Protein AF-A0A5J9WP16-F1 (afdb_monomer_lite)

Secondary structure (DSSP, 8-state):
----------TTS-SSPBP-STT-TTPBPPP------PPPP-SGGGHHHHHHHHTT-SEEEEEEETTSPSSPHHHHHHHHHHHHTT--EEEEEEE-GGGS-HHHHHHHHHHHHHHHTTSTTTTPPEEE-BTTTTBSHHHHHHHHTT----SS------SS-----SS-TTTTGGGTTTT-----TT-PPPEEEEEEEE-------TTS--PPPPPTT-EEEEEETTEEEEEEEEEEETTEEEEEEEEEEE--

pLDDT: mean 70.81, std 15.95, range [24.61, 89.94]

InterPro domains:
  IPR000795 Translational (tr)-type GTP-binding domain [PF00009] (33-142)
  IPR009000 Translation protein, beta-barrel domain superfamily [SSF50447] (137-186)
  IPR009001 Translation elongation factor EF1A/initiation factor IF2gamma, C-terminal [SSF50465] (187-251)
  IPR015256 Initiation factor eIF2 gamma, C-terminal [PF09173] (204-251)
  IPR027417 P-loop containing nucleoside triphosphate hydrolase [G3DSA:3.40.50.300] (5-149)
  IPR027417 P-loop containing nucleoside triphosphate hydrolase [SSF52540] (33-141)
  IPR050543 Eukaryotic Initiation Factor 2 Gamma Subunit [PTHR42854] (6-139)

Foldseek 3Di:
DPPPPDDDDDPPDDQWDADPDVPRRVHTDHRDDDDDDDDQDLDPVRVLVNLLVLLVDLEDEAEDELVDQPPDPSSVVSLLSNVVSPRQHYAYEHEPPVVDDPVSSVVRVVVVQVVCCVGSNNPHHYFYAYPPVRPRVSVVVVSVVPDDRDPPDPPPDDDPPPVVDPDDVVCPPPPNCQQPDDDPDPPFADKDQKDKDFQPPRDPPPPDPDDDPDDAQDWDWDHASNDTFIWGFHDDDPRITMIGTPDIDGHD

Organism: NCBI:txid38414

Sequence (252 aa):
LLLYMCRAYGSGKEDIPLCDVPGFEDCRMKLLRHVSFVDCPVHDILMATMLNGAAIMDGALFLIAANEICPQPQTSEHLAAVEIMRLQHIIILQDKIYLIQKVAAMNEHEALQKFMKVTIAQGAPVVPISAQLKYNIDGVLRVNQRIEVCPGIVMKDERLIGVGTTMDPTLTRADRLVSQVLGEVGSLPDVFIELEVTGVRTSETERASRVSKLAKAEILMVNIGSMSTGSRVVAVKNDLAKLQLTSSGCTS

Radius of gyration: 22.18 Å; chains: 1; bounding box: 56×38×64 Å

Structure (mmCIF, N/CA/C/O backbone):
data_AF-A0A5J9WP16-F1
#
_entry.id   AF-A0A5J9WP16-F1
#
loop_
_atom_site.group_PDB
_atom_site.id
_atom_site.type_symbol
_atom_site.label_atom_id
_atom_site.label_alt_id
_atom_site.label_comp_id
_atom_site.label_asym_id
_atom_site.label_entity_id
_atom_site.label_seq_id
_atom_site.pdbx_PDB_ins_code
_atom_site.Cartn_x
_atom_site.Cartn_y
_atom_site.Cartn_z
_atom_site.occupancy
_atom_site.B_iso_or_equiv
_atom_site.auth_seq_id
_atom_site.auth_comp_id
_atom_site.auth_asym_id
_atom_site.auth_atom_id
_atom_site.pdbx_PDB_model_num
ATOM 1 N N . LEU A 1 1 ? 22.868 -20.684 -18.954 1.00 30.89 1 LEU A N 1
ATOM 2 C CA . LEU A 1 1 ? 22.135 -19.467 -18.544 1.00 30.89 1 LEU A CA 1
ATOM 3 C C . LEU A 1 1 ? 20.790 -19.453 -19.266 1.00 30.89 1 LEU A C 1
ATOM 5 O O . LEU A 1 1 ? 20.752 -19.057 -20.422 1.00 30.89 1 LEU A O 1
ATOM 9 N N . LEU A 1 2 ? 19.711 -19.936 -18.640 1.00 30.42 2 LEU A N 1
ATOM 10 C CA . LEU A 1 2 ? 18.362 -19.697 -19.164 1.00 30.42 2 LEU A CA 1
ATOM 11 C C . LEU A 1 2 ? 18.027 -18.223 -18.915 1.00 30.42 2 LEU A C 1
ATOM 13 O O . LEU A 1 2 ? 17.773 -17.826 -17.777 1.00 30.42 2 LEU A O 1
ATOM 17 N N . LEU A 1 3 ? 18.080 -17.403 -19.964 1.00 37.34 3 LEU A N 1
ATOM 18 C CA . LEU A 1 3 ? 17.463 -16.083 -19.951 1.00 37.34 3 LEU A CA 1
ATOM 19 C C . LEU A 1 3 ? 15.946 -16.317 -19.933 1.00 37.34 3 LEU A C 1
ATOM 21 O O . LEU A 1 3 ? 15.319 -16.466 -20.976 1.00 37.34 3 LEU A O 1
ATOM 25 N N . TYR A 1 4 ? 15.350 -16.415 -18.747 1.00 47.97 4 TYR A N 1
ATOM 26 C CA . TYR A 1 4 ? 13.900 -16.331 -18.611 1.00 47.97 4 TYR A CA 1
ATOM 27 C C . TYR A 1 4 ? 13.489 -14.897 -18.970 1.00 47.97 4 TYR A C 1
ATOM 29 O O . TYR A 1 4 ? 13.469 -14.014 -18.111 1.00 47.97 4 TYR A O 1
ATOM 37 N N . MET A 1 5 ? 13.236 -14.638 -20.256 1.00 56.56 5 MET A N 1
ATOM 38 C CA . MET A 1 5 ? 12.595 -13.403 -20.698 1.00 56.56 5 MET A CA 1
ATOM 39 C C . MET A 1 5 ? 11.141 -13.449 -20.251 1.00 56.56 5 MET A C 1
ATOM 41 O O . MET A 1 5 ? 10.304 -14.125 -20.838 1.00 56.56 5 MET A O 1
ATOM 45 N N . CYS A 1 6 ? 10.871 -12.763 -19.150 1.00 59.69 6 CYS A N 1
ATOM 46 C CA . CYS A 1 6 ? 9.534 -12.618 -18.611 1.00 59.69 6 CYS A CA 1
ATOM 47 C C . CYS A 1 6 ? 8.970 -11.305 -19.133 1.00 59.69 6 CYS A C 1
ATOM 49 O O . CYS A 1 6 ? 9.670 -10.294 -19.132 1.00 59.69 6 CYS A O 1
ATOM 51 N N . ARG A 1 7 ? 7.718 -11.321 -19.584 1.00 66.06 7 ARG A N 1
ATOM 52 C CA . ARG A 1 7 ? 7.046 -10.135 -20.107 1.00 66.06 7 ARG A CA 1
ATOM 53 C C . ARG A 1 7 ? 5.711 -9.973 -19.407 1.00 66.06 7 ARG A C 1
ATOM 55 O O . ARG A 1 7 ? 4.984 -10.947 -19.229 1.00 66.06 7 ARG A O 1
ATOM 62 N N . ALA A 1 8 ? 5.411 -8.750 -18.990 1.00 65.62 8 ALA A N 1
ATOM 63 C CA . ALA A 1 8 ? 4.102 -8.414 -18.456 1.00 65.62 8 ALA A CA 1
ATOM 64 C C . ALA A 1 8 ? 3.152 -8.101 -19.618 1.00 65.62 8 ALA A C 1
ATOM 66 O O . ALA A 1 8 ? 3.492 -7.333 -20.522 1.00 65.62 8 ALA A O 1
ATOM 67 N N . TYR A 1 9 ? 1.962 -8.688 -19.581 1.00 68.00 9 TYR A N 1
ATOM 68 C CA . TYR A 1 9 ? 0.876 -8.390 -20.505 1.00 68.00 9 TYR A CA 1
ATOM 69 C C . TYR A 1 9 ? -0.344 -7.916 -19.713 1.00 68.00 9 TYR A C 1
ATOM 71 O O . TYR A 1 9 ? -0.524 -8.287 -18.556 1.00 68.00 9 TYR A O 1
ATOM 79 N N . GLY A 1 10 ? -1.168 -7.068 -20.330 1.00 63.72 10 GLY A N 1
ATOM 80 C CA . GLY A 1 10 ? -2.442 -6.668 -19.736 1.00 63.72 10 GLY A CA 1
ATOM 81 C C . GLY A 1 10 ? -3.444 -7.826 -19.711 1.00 63.72 10 GLY A C 1
ATOM 82 O O . GLY A 1 10 ? -3.347 -8.751 -20.513 1.00 63.72 10 GLY A O 1
ATOM 83 N N . SER A 1 11 ? -4.451 -7.722 -18.839 1.00 61.03 11 SER A N 1
ATOM 84 C CA . SER A 1 11 ? -5.486 -8.751 -18.607 1.00 61.03 11 SER A CA 1
ATOM 85 C C . SER A 1 11 ? -6.296 -9.156 -19.859 1.00 61.03 11 SER A C 1
ATOM 87 O O . SER A 1 11 ? -6.907 -10.221 -19.904 1.00 61.03 11 SER A O 1
ATOM 89 N N . GLY A 1 12 ? -6.297 -8.321 -20.903 1.00 63.03 12 GLY A N 1
ATOM 90 C CA . GLY A 1 12 ? -6.976 -8.609 -22.170 1.00 63.03 12 GLY A CA 1
ATOM 91 C C . GLY A 1 12 ? -6.221 -9.547 -23.119 1.00 63.03 12 GLY A C 1
ATOM 92 O O . GLY A 1 12 ? -6.748 -9.855 -24.184 1.00 63.03 12 GLY A O 1
ATOM 93 N N . LYS A 1 13 ? -4.994 -9.964 -22.787 1.00 69.38 13 LYS A N 1
ATOM 94 C CA . LYS A 1 13 ? -4.190 -10.858 -23.629 1.00 69.38 13 LYS A CA 1
ATOM 95 C C . LYS A 1 13 ? -4.436 -12.318 -23.243 1.00 69.38 13 LYS A C 1
ATOM 97 O O . LYS A 1 13 ? -4.678 -12.613 -22.081 1.00 69.38 13 LYS A O 1
ATOM 102 N N . GLU A 1 14 ? -4.393 -13.211 -24.228 1.00 74.44 14 GLU A N 1
ATOM 103 C CA . GLU A 1 14 ? -4.528 -14.655 -24.008 1.00 74.44 14 GLU A CA 1
ATOM 104 C C . GLU A 1 14 ? -3.430 -15.178 -23.070 1.00 74.44 14 GLU A C 1
ATOM 106 O O . GLU A 1 14 ? -2.302 -14.683 -23.109 1.00 74.44 14 GLU A O 1
ATOM 111 N N . ASP A 1 15 ? -3.741 -16.204 -22.273 1.00 69.81 15 ASP A N 1
ATOM 112 C CA . ASP A 1 15 ? -2.830 -16.753 -21.252 1.00 69.81 15 ASP A CA 1
ATOM 113 C C . ASP A 1 15 ? -1.579 -17.420 -21.848 1.00 69.81 15 ASP A C 1
ATOM 115 O O . ASP A 1 15 ? -0.571 -17.612 -21.167 1.00 69.81 15 ASP A O 1
ATOM 119 N N . ILE A 1 16 ? -1.629 -17.786 -23.132 1.00 74.06 16 ILE A N 1
ATOM 120 C CA . ILE A 1 16 ? -0.566 -18.516 -23.831 1.00 74.06 16 ILE A CA 1
ATOM 121 C C . ILE A 1 16 ? -0.248 -17.810 -25.163 1.00 74.06 16 ILE A C 1
ATOM 123 O O . ILE A 1 16 ? -0.511 -18.360 -26.237 1.00 74.06 16 ILE A O 1
ATOM 127 N N . PRO A 1 17 ? 0.294 -16.576 -25.129 1.00 76.69 17 PRO A N 1
ATOM 128 C CA . PRO A 1 17 ? 0.627 -15.854 -26.346 1.00 76.69 17 PRO A CA 1
ATOM 129 C C . PRO A 1 17 ? 1.873 -16.454 -27.013 1.00 76.69 17 PRO A C 1
ATOM 131 O O . PRO A 1 17 ? 2.718 -17.082 -26.364 1.00 76.69 17 PRO A O 1
ATOM 134 N N . LEU A 1 18 ? 2.007 -16.234 -28.321 1.00 75.38 18 LEU A N 1
ATOM 135 C CA . LEU A 1 18 ? 3.242 -16.532 -29.050 1.00 75.38 18 LEU A CA 1
ATOM 136 C C . LEU A 1 18 ? 4.393 -15.661 -28.528 1.00 75.38 18 LEU A C 1
ATOM 138 O O . LEU A 1 18 ? 4.191 -14.538 -28.058 1.00 75.38 18 LEU A O 1
ATOM 142 N N . CYS A 1 19 ? 5.602 -16.211 -28.563 1.00 68.38 19 CYS A N 1
ATOM 143 C CA . CYS A 1 19 ? 6.794 -15.531 -28.095 1.00 68.38 19 CYS A CA 1
ATOM 144 C C . CYS A 1 19 ? 7.287 -14.533 -29.152 1.00 68.38 19 CYS A C 1
ATOM 146 O O . CYS A 1 19 ? 7.719 -14.925 -30.227 1.00 68.38 19 CYS A O 1
ATOM 148 N N . ASP A 1 20 ? 7.292 -13.239 -28.825 1.00 66.69 20 ASP A N 1
ATOM 149 C CA . ASP A 1 20 ? 7.767 -12.178 -29.732 1.00 66.69 20 ASP A CA 1
ATOM 150 C C . ASP A 1 20 ? 9.314 -12.056 -29.778 1.00 66.69 20 ASP A C 1
ATOM 152 O O . ASP A 1 20 ? 9.848 -11.017 -30.172 1.00 66.69 20 ASP A O 1
ATOM 156 N N . VAL A 1 21 ? 10.060 -13.052 -29.278 1.00 68.31 21 VAL A N 1
ATOM 157 C CA . VAL A 1 21 ? 11.529 -12.992 -29.184 1.00 68.31 21 VAL A CA 1
ATOM 158 C C . VAL A 1 21 ? 12.152 -13.507 -30.488 1.00 68.31 21 VAL A C 1
ATOM 160 O O . VAL A 1 21 ? 11.856 -14.641 -30.875 1.00 68.31 21 VAL A O 1
ATOM 163 N N . PRO A 1 22 ? 13.059 -12.741 -31.134 1.00 62.88 22 PRO A N 1
ATOM 164 C CA . PRO A 1 22 ? 13.728 -13.174 -32.360 1.00 62.88 22 PRO A CA 1
ATOM 165 C C . PRO A 1 22 ? 14.437 -14.520 -32.153 1.00 62.88 22 PRO A C 1
ATOM 167 O O . PRO A 1 22 ? 15.307 -14.639 -31.288 1.00 62.88 22 PRO A O 1
ATOM 170 N N . GLY A 1 23 ? 14.051 -15.538 -32.928 1.00 67.56 23 GLY A N 1
ATOM 171 C CA . GLY A 1 23 ? 14.579 -16.908 -32.822 1.00 67.56 23 GLY A CA 1
ATOM 172 C C . GLY A 1 23 ? 13.757 -17.881 -31.962 1.00 67.56 23 GLY A C 1
ATOM 173 O O . GLY A 1 23 ? 14.102 -19.057 -31.902 1.00 67.56 23 GLY A O 1
ATOM 174 N N . PHE A 1 24 ? 12.664 -17.428 -31.338 1.00 65.94 24 PHE A N 1
ATOM 175 C CA . PHE A 1 24 ? 11.710 -18.265 -30.593 1.00 65.94 24 PHE A CA 1
ATOM 176 C C . PHE A 1 24 ? 10.254 -18.026 -31.030 1.00 65.94 24 PHE A C 1
ATOM 178 O O . PHE A 1 24 ? 9.336 -18.300 -30.264 1.00 65.94 24 PHE A O 1
ATOM 185 N N . GLU A 1 25 ? 10.037 -17.545 -32.254 1.00 65.75 25 GLU A N 1
ATOM 186 C CA . GLU A 1 25 ? 8.725 -17.109 -32.767 1.00 65.75 25 GLU A CA 1
ATOM 187 C C . GLU A 1 25 ? 7.661 -18.227 -32.767 1.00 65.75 25 GLU A C 1
ATOM 189 O O . GLU A 1 25 ? 6.483 -17.964 -32.532 1.00 65.75 25 GLU A O 1
ATOM 194 N N . ASP A 1 26 ? 8.079 -19.490 -32.912 1.00 69.31 26 ASP A N 1
ATOM 195 C CA . ASP A 1 26 ? 7.195 -20.667 -32.852 1.00 69.31 26 ASP A CA 1
ATOM 196 C C . ASP A 1 26 ? 6.910 -21.163 -31.421 1.00 69.31 26 ASP A C 1
ATOM 198 O O . ASP A 1 26 ? 6.104 -22.073 -31.204 1.00 69.31 26 ASP A O 1
ATOM 202 N N . CYS A 1 27 ? 7.580 -20.600 -30.412 1.00 69.31 27 CYS A N 1
ATOM 203 C CA . CYS A 1 27 ? 7.413 -21.013 -29.025 1.00 69.31 27 CYS A CA 1
ATOM 204 C C . CYS A 1 27 ? 6.275 -20.240 -28.358 1.00 69.31 27 CYS A C 1
ATOM 206 O O . CYS A 1 27 ? 6.137 -19.026 -28.493 1.00 69.31 27 CYS A O 1
ATOM 208 N N . ARG A 1 28 ? 5.469 -20.948 -27.567 1.00 72.88 28 ARG A N 1
ATOM 209 C CA . ARG A 1 28 ? 4.407 -20.344 -26.761 1.00 72.88 28 ARG A CA 1
ATOM 210 C C . ARG A 1 28 ? 4.932 -19.942 -25.388 1.00 72.88 28 ARG A C 1
ATOM 212 O O . ARG A 1 28 ? 5.638 -20.716 -24.742 1.00 72.88 28 ARG A O 1
ATOM 219 N N . MET A 1 29 ? 4.571 -18.747 -24.929 1.00 71.00 29 MET A N 1
ATOM 220 C CA . MET A 1 29 ? 4.877 -18.312 -23.569 1.00 71.00 29 MET A CA 1
ATOM 221 C C .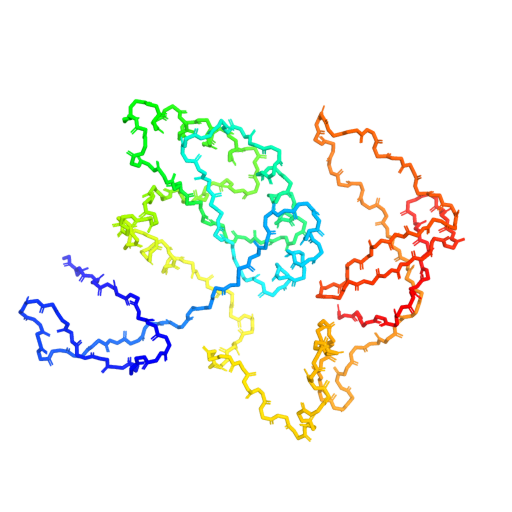 MET A 1 29 ? 4.002 -19.065 -22.564 1.00 71.00 29 MET A C 1
ATOM 223 O O . MET A 1 29 ? 2.836 -19.350 -22.825 1.00 71.00 29 MET A O 1
ATOM 227 N N . LYS A 1 30 ? 4.565 -19.379 -21.395 1.00 70.38 30 LYS A N 1
ATOM 228 C CA . LYS A 1 30 ? 3.828 -19.979 -20.280 1.00 70.38 30 LYS A CA 1
ATOM 229 C C . LYS A 1 30 ? 3.463 -18.891 -19.277 1.00 70.38 30 LYS A C 1
ATOM 231 O O . LYS A 1 30 ? 4.355 -18.214 -18.767 1.00 70.38 30 LYS A O 1
ATOM 236 N N . LEU A 1 31 ? 2.177 -18.766 -18.961 1.00 71.31 31 LEU A N 1
ATOM 237 C CA . LEU A 1 31 ? 1.714 -17.929 -17.861 1.00 71.31 31 LEU A CA 1
ATOM 238 C C . LEU A 1 31 ? 2.358 -18.388 -16.543 1.00 71.31 31 LEU A C 1
ATOM 240 O O . LEU A 1 31 ? 2.255 -19.555 -16.161 1.00 71.31 31 LEU A O 1
ATOM 244 N N . LEU A 1 32 ? 3.039 -17.465 -15.861 1.00 69.44 32 LEU A N 1
ATOM 245 C CA . LEU A 1 32 ? 3.666 -17.728 -14.563 1.00 69.44 32 LEU A CA 1
ATOM 246 C C . LEU A 1 32 ? 2.736 -17.379 -13.399 1.00 69.44 32 LEU A C 1
ATOM 248 O O . LEU A 1 32 ? 2.611 -18.168 -12.467 1.00 69.44 32 LEU A O 1
ATOM 252 N N . ARG A 1 33 ? 2.127 -16.188 -13.432 1.00 69.00 33 ARG A N 1
ATOM 253 C CA . ARG A 1 33 ? 1.307 -15.645 -12.342 1.00 69.00 33 ARG A CA 1
ATOM 254 C C . ARG A 1 33 ? 0.465 -14.469 -12.850 1.00 69.00 33 ARG A C 1
ATOM 256 O O . ARG A 1 33 ? 0.966 -13.676 -13.647 1.00 69.00 33 ARG A O 1
ATOM 263 N N . HIS A 1 34 ? -0.763 -14.335 -12.352 1.00 69.19 34 HIS A N 1
ATOM 264 C CA . HIS A 1 34 ? -1.540 -13.096 -12.452 1.00 69.19 34 HIS A CA 1
ATOM 265 C C . HIS A 1 34 ? -1.203 -12.182 -11.274 1.00 69.19 34 HIS A C 1
ATOM 267 O O . HIS A 1 34 ? -1.075 -12.647 -10.145 1.00 69.19 34 HIS A O 1
ATOM 273 N N . VAL A 1 35 ? -1.020 -10.894 -11.545 1.00 67.31 35 VAL A N 1
ATOM 274 C CA . VAL A 1 35 ? -0.728 -9.881 -10.527 1.00 67.31 35 VAL A CA 1
ATOM 275 C C . VAL A 1 35 ? -1.717 -8.746 -10.716 1.00 67.31 35 VAL A C 1
ATOM 277 O O . VAL A 1 35 ? -1.866 -8.253 -11.837 1.00 67.31 35 VAL A O 1
ATOM 280 N N . SER A 1 36 ? -2.341 -8.325 -9.623 1.00 68.88 36 SER A N 1
ATOM 281 C CA . SER A 1 36 ? -3.187 -7.139 -9.574 1.00 68.88 36 SER A CA 1
ATOM 282 C C . SER A 1 36 ? -2.477 -6.030 -8.819 1.00 68.88 36 SER A C 1
ATOM 284 O O . SER A 1 36 ? -1.767 -6.271 -7.845 1.00 68.88 36 SER A O 1
ATOM 286 N N . PHE A 1 37 ? -2.661 -4.803 -9.292 1.00 70.19 37 PHE A N 1
ATOM 287 C CA . PHE A 1 37 ? -2.153 -3.612 -8.630 1.00 70.19 37 PHE A CA 1
ATOM 288 C C . PHE A 1 37 ? -3.338 -2.824 -8.094 1.00 70.19 37 PHE A C 1
ATOM 290 O O . PHE A 1 37 ? -4.269 -2.519 -8.839 1.00 70.19 37 PHE A O 1
ATOM 297 N N . VAL A 1 38 ? -3.286 -2.499 -6.808 1.00 70.88 38 VAL A N 1
ATOM 298 C CA . VAL A 1 38 ? -4.226 -1.583 -6.167 1.00 70.88 38 VAL A CA 1
ATOM 299 C C . VAL A 1 38 ? -3.508 -0.248 -6.028 1.00 70.88 38 VAL A C 1
ATOM 301 O O . VAL A 1 38 ? -2.462 -0.169 -5.384 1.00 70.88 38 VAL A O 1
ATOM 304 N N . ASP A 1 39 ? -4.036 0.780 -6.687 1.00 71.62 39 ASP A N 1
ATOM 305 C CA . ASP A 1 39 ? -3.483 2.129 -6.611 1.00 71.62 39 ASP A CA 1
ATOM 306 C C . ASP A 1 39 ? -4.010 2.826 -5.353 1.00 71.62 39 ASP A C 1
ATOM 308 O O . ASP A 1 39 ? -5.221 3.009 -5.194 1.00 71.62 39 ASP A O 1
ATOM 312 N N . CYS A 1 40 ? -3.100 3.174 -4.442 1.00 69.06 40 CYS A N 1
ATOM 313 C CA . CYS A 1 40 ? -3.433 3.846 -3.192 1.00 69.06 40 CYS A CA 1
ATOM 314 C C . CYS A 1 40 ? -3.099 5.338 -3.294 1.00 69.06 40 CYS A C 1
ATOM 316 O O . CYS A 1 40 ? -1.950 5.693 -3.568 1.00 69.06 40 CYS A O 1
ATOM 318 N N . PRO A 1 41 ? -4.064 6.233 -3.028 1.00 71.50 41 PRO A N 1
ATOM 319 C CA . PRO A 1 41 ? -3.805 7.663 -3.042 1.00 71.50 41 PRO A CA 1
ATOM 320 C C . PRO A 1 41 ? -2.821 8.061 -1.931 1.00 71.50 41 PRO A C 1
ATOM 322 O O . PRO A 1 41 ? -2.982 7.690 -0.774 1.00 71.50 41 PRO A O 1
ATOM 325 N N . VAL A 1 42 ? -1.833 8.875 -2.303 1.00 62.66 42 VAL A N 1
ATOM 326 C CA . VAL A 1 42 ? -0.676 9.294 -1.480 1.00 62.66 42 VAL A CA 1
ATOM 327 C C . VAL A 1 42 ? -0.976 10.570 -0.662 1.00 62.66 42 VAL A C 1
ATOM 329 O O . VAL A 1 42 ? -0.110 11.097 0.022 1.00 62.66 42 VAL A O 1
ATOM 332 N N . HIS A 1 43 ? -2.194 11.116 -0.753 1.00 69.69 43 HIS A N 1
ATOM 333 C CA . HIS A 1 43 ? -2.564 12.375 -0.098 1.00 69.69 43 HIS A CA 1
ATOM 334 C C . HIS A 1 43 ? -3.176 12.130 1.288 1.00 69.69 43 HIS A C 1
ATOM 336 O O . HIS A 1 43 ? -4.050 11.278 1.426 1.00 69.69 43 HIS A O 1
ATOM 342 N N . ASP A 1 44 ? -2.818 12.958 2.271 1.00 60.78 44 ASP A N 1
ATOM 343 C CA . ASP A 1 44 ? -3.194 12.838 3.692 1.00 60.78 44 ASP A CA 1
ATOM 344 C C . ASP A 1 44 ? -4.716 12.692 3.919 1.00 60.78 44 ASP A C 1
ATOM 346 O O . ASP A 1 44 ? -5.184 11.967 4.794 1.00 60.78 44 ASP A O 1
ATOM 350 N N . ILE A 1 45 ? -5.519 13.344 3.071 1.00 65.69 45 ILE A N 1
ATOM 351 C CA . ILE A 1 45 ? -6.997 13.288 3.088 1.00 65.69 45 ILE A CA 1
ATOM 352 C C . ILE A 1 45 ? -7.533 11.869 2.801 1.00 65.69 45 ILE A C 1
ATOM 354 O O . ILE A 1 45 ? -8.632 11.524 3.230 1.00 65.69 45 ILE A O 1
ATOM 358 N N . LEU A 1 46 ? -6.774 11.039 2.084 1.00 70.12 46 LEU A N 1
ATOM 359 C CA . LEU A 1 46 ? -7.196 9.722 1.599 1.00 70.12 46 LEU A CA 1
ATOM 360 C C . LEU A 1 46 ? -6.482 8.562 2.310 1.00 70.12 46 LEU A C 1
ATOM 362 O O . LEU A 1 46 ? -6.514 7.427 1.832 1.00 70.12 46 LEU A O 1
ATOM 366 N N . MET A 1 47 ? -5.912 8.813 3.493 1.00 69.75 47 MET A N 1
ATOM 367 C CA . MET A 1 47 ? -5.294 7.775 4.330 1.00 69.75 47 MET A CA 1
ATOM 368 C C . MET A 1 47 ? -6.258 6.648 4.706 1.00 69.75 47 MET A C 1
ATOM 370 O O . MET A 1 47 ? -5.846 5.495 4.804 1.00 69.75 47 MET A O 1
ATOM 374 N N . ALA A 1 48 ? -7.554 6.942 4.845 1.00 71.69 48 ALA A N 1
ATOM 375 C CA . ALA A 1 48 ? -8.559 5.902 5.058 1.00 71.69 48 ALA A CA 1
ATOM 376 C C . ALA A 1 48 ? -8.635 4.925 3.876 1.00 71.69 48 ALA A C 1
ATOM 378 O O . ALA A 1 48 ? -8.655 3.715 4.076 1.00 71.69 48 ALA A O 1
ATOM 379 N N . THR A 1 49 ? -8.594 5.439 2.647 1.00 74.19 49 THR A N 1
ATOM 380 C CA . THR A 1 49 ? -8.587 4.614 1.435 1.00 74.19 49 THR A CA 1
ATOM 381 C C . THR A 1 49 ? -7.301 3.800 1.325 1.00 74.19 49 THR A C 1
ATOM 383 O O . THR A 1 49 ? -7.365 2.625 0.974 1.00 74.19 49 THR A O 1
ATOM 386 N N . MET A 1 50 ? -6.147 4.387 1.672 1.00 76.19 50 MET A N 1
ATOM 387 C CA . MET A 1 50 ? -4.873 3.661 1.696 1.00 76.19 50 MET A CA 1
ATOM 388 C C . MET A 1 50 ? -4.909 2.495 2.691 1.00 76.19 50 MET A C 1
ATOM 390 O O . MET A 1 50 ? -4.537 1.384 2.328 1.00 76.19 50 MET A O 1
ATOM 394 N N . LEU A 1 51 ? -5.378 2.731 3.920 1.00 76.19 51 LEU A N 1
ATOM 395 C CA . LEU A 1 51 ? -5.478 1.699 4.956 1.00 76.19 51 LEU A CA 1
ATOM 396 C C . LEU A 1 51 ? -6.451 0.585 4.554 1.00 76.19 51 LEU A C 1
ATOM 398 O O . LEU A 1 51 ? -6.135 -0.591 4.710 1.00 76.19 51 LEU A O 1
ATOM 402 N N . ASN A 1 52 ? -7.592 0.941 3.961 1.00 74.19 52 ASN A N 1
ATOM 403 C CA . ASN A 1 52 ? -8.545 -0.045 3.454 1.00 74.19 52 ASN A CA 1
ATOM 404 C C . ASN A 1 52 ? -7.937 -0.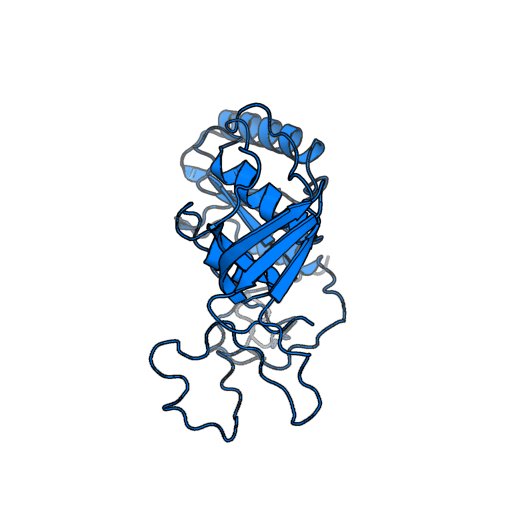897 2.3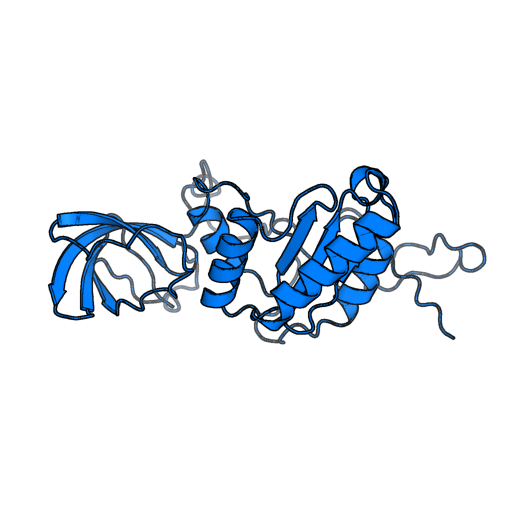25 1.00 74.19 52 ASN A C 1
ATOM 406 O O . ASN A 1 52 ? -8.157 -2.105 2.283 1.00 74.19 52 ASN A O 1
ATOM 410 N N . GLY A 1 53 ? -7.162 -0.282 1.423 1.00 70.50 53 GLY A N 1
ATOM 411 C CA . GLY A 1 53 ? -6.469 -0.984 0.341 1.00 70.50 53 GLY A CA 1
ATOM 412 C C . GLY A 1 53 ? -5.358 -1.894 0.855 1.00 70.50 53 GLY A C 1
ATOM 413 O O . GLY A 1 53 ? -5.260 -3.047 0.445 1.00 70.50 53 GLY A O 1
ATOM 414 N N . ALA A 1 54 ? -4.569 -1.414 1.812 1.00 69.81 54 ALA A N 1
ATOM 415 C CA . ALA A 1 54 ? -3.461 -2.162 2.387 1.00 69.81 54 ALA A CA 1
ATOM 416 C C . ALA A 1 54 ? -3.907 -3.366 3.239 1.00 69.81 54 ALA A C 1
ATOM 418 O O . ALA A 1 54 ? -3.105 -4.268 3.459 1.00 69.81 54 ALA A O 1
ATOM 419 N N . ALA A 1 55 ? -5.185 -3.451 3.637 1.00 69.12 55 ALA A N 1
ATOM 420 C CA . ALA A 1 55 ? -5.747 -4.629 4.313 1.00 69.12 55 ALA A CA 1
ATOM 421 C C . ALA A 1 55 ? -5.879 -5.842 3.383 1.00 69.12 55 ALA A C 1
ATOM 423 O O . ALA A 1 55 ? -5.945 -6.974 3.853 1.00 69.12 55 ALA A O 1
ATOM 424 N N . ILE A 1 56 ? -5.936 -5.595 2.074 1.00 71.56 56 ILE A N 1
ATOM 425 C CA . ILE A 1 56 ? -6.127 -6.608 1.030 1.00 71.56 56 ILE A CA 1
ATOM 426 C C . ILE A 1 56 ? -4.785 -6.960 0.364 1.00 71.56 56 ILE A C 1
ATOM 428 O O . ILE A 1 56 ? -4.674 -7.951 -0.348 1.00 71.56 56 ILE A O 1
ATOM 432 N N . MET A 1 57 ? -3.755 -6.138 0.565 1.00 72.38 57 MET A N 1
ATOM 433 C CA . MET A 1 57 ? -2.468 -6.287 -0.105 1.00 72.38 57 MET A CA 1
ATOM 434 C C . MET A 1 57 ? -1.600 -7.359 0.561 1.00 72.38 57 MET A C 1
ATOM 436 O O . MET A 1 57 ? -1.379 -7.319 1.764 1.00 72.38 57 MET A O 1
ATOM 440 N N . ASP A 1 58 ? -0.997 -8.237 -0.242 1.00 74.06 58 ASP A N 1
ATOM 441 C CA . ASP A 1 58 ? 0.053 -9.164 0.219 1.00 74.06 58 ASP A CA 1
ATOM 442 C C . ASP A 1 58 ? 1.455 -8.524 0.235 1.00 74.06 58 ASP A C 1
ATOM 444 O O . ASP A 1 58 ? 2.406 -9.047 0.823 1.00 74.06 58 ASP A O 1
ATOM 448 N N . GLY A 1 59 ? 1.609 -7.386 -0.442 1.00 77.75 59 GLY A N 1
ATOM 449 C CA . GLY A 1 59 ? 2.867 -6.663 -0.551 1.00 77.75 59 GLY A CA 1
ATOM 450 C C . GLY A 1 59 ? 2.685 -5.261 -1.118 1.00 77.75 59 GLY A C 1
ATOM 451 O O . GLY A 1 59 ? 1.657 -4.941 -1.712 1.00 77.75 59 GLY A O 1
ATOM 452 N N . ALA A 1 60 ? 3.700 -4.420 -0.935 1.00 80.25 60 ALA A N 1
ATOM 453 C CA . ALA A 1 60 ? 3.663 -3.014 -1.317 1.00 80.25 60 ALA A CA 1
ATOM 454 C C . ALA A 1 60 ? 4.794 -2.660 -2.291 1.00 80.25 60 ALA A C 1
ATOM 456 O O . ALA A 1 60 ? 5.965 -2.992 -2.076 1.00 80.25 60 ALA A O 1
ATOM 457 N N . LEU A 1 61 ? 4.438 -1.931 -3.351 1.00 83.06 61 LEU A N 1
ATOM 458 C CA . LEU A 1 61 ? 5.394 -1.224 -4.196 1.00 83.06 61 LEU A CA 1
ATOM 459 C C . LEU A 1 61 ? 5.505 0.212 -3.699 1.00 83.06 61 LEU A C 1
ATOM 461 O O . LEU A 1 61 ? 4.550 0.980 -3.772 1.00 83.06 61 LEU A O 1
ATOM 465 N N . PHE A 1 62 ? 6.677 0.572 -3.197 1.00 84.25 62 PHE A N 1
ATOM 466 C CA . PHE A 1 62 ? 6.916 1.871 -2.599 1.00 84.25 62 PHE A CA 1
ATOM 467 C C . PHE A 1 62 ? 7.668 2.779 -3.572 1.00 84.25 62 PHE A C 1
ATOM 469 O O . PHE A 1 62 ? 8.851 2.570 -3.835 1.00 84.25 62 PHE A O 1
ATOM 476 N N . LEU A 1 63 ? 6.977 3.766 -4.139 1.00 83.94 63 LEU A N 1
ATOM 477 C CA . LEU A 1 63 ? 7.537 4.698 -5.120 1.00 83.94 63 LEU A CA 1
ATOM 478 C C . LEU A 1 63 ? 8.182 5.898 -4.421 1.00 83.94 63 LEU A C 1
ATOM 480 O O . LEU A 1 63 ? 7.534 6.590 -3.642 1.00 83.94 63 LEU A O 1
ATOM 484 N N . ILE A 1 64 ? 9.448 6.164 -4.737 1.00 85.69 64 ILE A N 1
ATOM 485 C CA . ILE A 1 64 ? 10.210 7.311 -4.237 1.00 85.69 64 ILE A CA 1
ATOM 486 C C . ILE A 1 64 ? 10.769 8.073 -5.430 1.00 85.69 64 ILE A C 1
ATOM 488 O O . ILE A 1 64 ? 11.385 7.497 -6.327 1.00 85.69 64 ILE A O 1
ATOM 492 N N . ALA A 1 65 ? 10.540 9.379 -5.450 1.00 85.75 65 ALA A N 1
ATOM 493 C CA . ALA A 1 65 ? 11.017 10.254 -6.503 1.00 85.75 65 ALA A CA 1
ATOM 494 C C . ALA A 1 65 ? 12.499 10.597 -6.298 1.00 85.75 65 ALA A C 1
ATOM 496 O O . ALA A 1 65 ? 12.859 11.210 -5.299 1.00 85.75 65 ALA A O 1
ATOM 497 N N . ALA A 1 66 ? 13.340 10.279 -7.286 1.00 85.88 66 ALA A N 1
ATOM 498 C CA . ALA A 1 66 ? 14.787 10.457 -7.180 1.00 85.88 66 ALA A CA 1
ATOM 499 C C . ALA A 1 66 ? 15.247 11.932 -7.146 1.00 85.88 66 ALA A C 1
ATOM 501 O O . ALA A 1 66 ? 16.371 12.286 -6.797 1.00 85.88 66 ALA A O 1
ATOM 502 N N . ASN A 1 67 ? 14.378 12.840 -7.585 1.00 83.69 67 ASN A N 1
ATOM 503 C CA . ASN A 1 67 ? 14.639 14.277 -7.605 1.00 83.69 67 ASN A CA 1
ATOM 504 C C . ASN A 1 67 ? 14.285 14.970 -6.279 1.00 83.69 67 ASN A C 1
ATOM 506 O O . ASN A 1 67 ? 14.422 16.191 -6.188 1.00 83.69 67 ASN A O 1
ATOM 510 N N . GLU A 1 68 ? 13.770 14.235 -5.295 1.00 82.44 68 GLU A N 1
ATOM 511 C CA . GLU A 1 68 ? 13.263 14.778 -4.039 1.00 82.44 68 GLU A CA 1
ATOM 512 C C . GLU A 1 68 ? 14.151 14.359 -2.863 1.00 82.44 68 GLU A C 1
ATOM 514 O O . GLU A 1 68 ? 14.862 13.358 -2.899 1.00 82.44 68 GLU A O 1
ATOM 519 N N . ILE A 1 69 ? 14.162 15.175 -1.809 1.00 75.69 69 ILE A N 1
ATOM 520 C CA . ILE A 1 69 ? 15.021 14.923 -0.652 1.00 75.69 69 ILE A CA 1
ATOM 521 C C . ILE A 1 69 ? 14.370 13.843 0.215 1.00 75.69 69 ILE A C 1
ATOM 523 O O . ILE A 1 69 ? 13.289 14.046 0.766 1.00 75.69 69 ILE A O 1
ATOM 527 N N . CYS A 1 70 ? 15.054 12.709 0.361 1.00 72.44 70 CYS A N 1
ATOM 528 C CA . CYS A 1 70 ? 14.657 11.613 1.239 1.00 72.44 70 CYS A CA 1
ATOM 529 C C . CYS A 1 70 ? 15.230 11.805 2.663 1.00 72.44 70 CYS A C 1
ATOM 531 O O . CYS A 1 70 ? 16.411 12.145 2.790 1.00 72.44 70 CYS A O 1
ATOM 533 N N . PRO A 1 71 ? 14.465 11.528 3.742 1.00 72.75 71 PRO A N 1
ATOM 534 C CA . PRO A 1 71 ? 13.070 11.072 3.768 1.00 72.75 71 PRO A CA 1
ATOM 535 C C . PRO A 1 71 ? 12.057 12.226 3.733 1.00 72.75 71 PRO A C 1
ATOM 537 O O . PRO A 1 71 ? 12.205 13.225 4.437 1.00 72.75 71 PRO A O 1
ATOM 540 N N . GLN A 1 72 ? 10.990 12.055 2.950 1.00 78.38 72 GLN A N 1
ATOM 541 C CA . GLN A 1 72 ? 9.830 12.945 2.986 1.00 78.38 72 GLN A CA 1
ATOM 542 C C . GLN A 1 72 ? 8.861 12.557 4.114 1.00 78.38 72 GLN A C 1
ATOM 544 O O . GLN A 1 72 ? 8.744 11.367 4.417 1.00 78.38 72 GLN A O 1
ATOM 549 N N . PRO A 1 73 ? 8.108 13.519 4.687 1.00 78.38 73 PRO A N 1
ATOM 550 C CA . PRO A 1 73 ? 7.079 13.230 5.689 1.00 78.38 73 PRO A CA 1
ATOM 551 C C . PRO A 1 73 ? 6.053 12.189 5.212 1.00 78.38 73 PRO A C 1
ATOM 553 O O . PRO A 1 73 ? 5.798 11.211 5.912 1.00 78.38 73 PRO A O 1
ATOM 556 N N . GLN A 1 74 ? 5.574 12.321 3.971 1.00 78.75 74 GLN A N 1
ATOM 557 C CA . GLN A 1 74 ? 4.648 11.367 3.342 1.00 78.75 74 GLN A CA 1
ATOM 558 C C . GLN A 1 74 ? 5.247 9.958 3.260 1.00 78.75 74 GLN A C 1
ATOM 560 O O . GLN A 1 74 ? 4.584 8.965 3.549 1.00 78.75 74 GLN A O 1
ATOM 565 N N . THR A 1 75 ? 6.538 9.862 2.928 1.00 78.75 75 THR A N 1
ATOM 566 C CA . THR A 1 75 ? 7.246 8.582 2.867 1.00 78.75 75 THR A CA 1
ATOM 567 C C . THR A 1 75 ? 7.284 7.888 4.226 1.00 78.75 75 THR A C 1
ATOM 569 O O . THR A 1 75 ? 7.062 6.681 4.308 1.00 78.75 75 THR A O 1
ATOM 572 N N . SER A 1 76 ? 7.537 8.638 5.302 1.00 79.75 76 SER A N 1
ATOM 573 C CA . SER A 1 76 ? 7.536 8.074 6.655 1.00 79.75 76 SER A CA 1
ATOM 574 C C . SER A 1 76 ? 6.145 7.667 7.139 1.00 79.75 76 SER A C 1
ATOM 576 O O . SER A 1 76 ? 6.024 6.629 7.783 1.00 79.75 76 SER A O 1
ATOM 578 N N . GLU A 1 77 ? 5.100 8.430 6.811 1.00 77.50 77 GLU A N 1
ATOM 579 C CA . GLU A 1 77 ? 3.724 8.114 7.214 1.00 77.50 77 GLU A CA 1
ATOM 580 C C . GLU A 1 77 ? 3.203 6.853 6.523 1.00 77.50 77 GLU A C 1
ATOM 582 O O . GLU A 1 77 ? 2.691 5.950 7.184 1.00 77.50 77 GLU A O 1
ATOM 587 N N . HIS A 1 78 ? 3.413 6.728 5.210 1.00 78.00 78 HIS A N 1
ATOM 588 C CA . HIS A 1 78 ? 3.013 5.528 4.478 1.00 78.00 78 HIS A CA 1
ATOM 589 C C . HIS A 1 78 ? 3.774 4.288 4.937 1.00 78.00 78 HIS A C 1
ATOM 591 O O . HIS A 1 78 ? 3.189 3.212 5.041 1.00 78.00 78 HIS A O 1
ATOM 597 N N . LEU A 1 79 ? 5.064 4.424 5.249 1.00 79.00 79 LEU A N 1
ATOM 598 C CA . LEU A 1 79 ? 5.844 3.306 5.765 1.00 79.00 79 LEU A CA 1
ATOM 599 C C . LEU A 1 79 ? 5.384 2.887 7.170 1.00 79.00 79 LEU A C 1
ATOM 601 O O . LEU A 1 79 ? 5.303 1.692 7.439 1.00 79.00 79 LEU A O 1
ATOM 605 N N . ALA A 1 80 ? 5.009 3.843 8.025 1.00 79.06 80 ALA A N 1
ATOM 606 C CA . ALA A 1 80 ? 4.410 3.555 9.328 1.00 79.06 80 ALA A CA 1
ATOM 607 C C . ALA A 1 80 ? 3.041 2.862 9.191 1.00 79.06 80 ALA A C 1
ATOM 609 O O . ALA A 1 80 ? 2.742 1.929 9.934 1.00 79.06 80 ALA A O 1
ATOM 610 N N . ALA A 1 81 ? 2.220 3.256 8.210 1.00 77.56 81 ALA A N 1
ATOM 611 C CA . ALA A 1 81 ? 0.965 2.566 7.911 1.00 77.56 81 ALA A CA 1
ATOM 612 C C . ALA A 1 81 ? 1.217 1.110 7.481 1.00 77.56 81 ALA A C 1
ATOM 614 O O . AL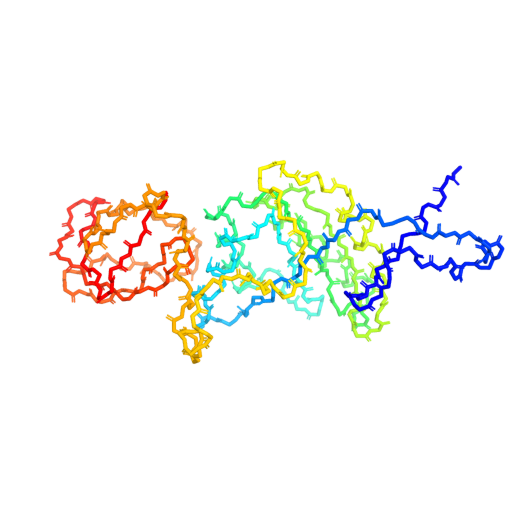A A 1 81 ? 0.626 0.188 8.037 1.00 77.56 81 ALA A O 1
ATOM 615 N N . VAL A 1 82 ? 2.156 0.888 6.559 1.00 77.81 82 VAL A N 1
ATOM 616 C CA . VAL A 1 82 ? 2.576 -0.452 6.112 1.00 77.81 82 VAL A CA 1
ATOM 617 C C . VAL A 1 82 ? 3.112 -1.302 7.278 1.00 77.81 82 VAL A C 1
ATOM 619 O O . VAL A 1 82 ? 2.848 -2.504 7.337 1.00 77.81 82 VAL A O 1
ATOM 622 N N . GLU A 1 83 ? 3.805 -0.685 8.238 1.00 79.00 83 GLU A N 1
ATOM 623 C CA . GLU A 1 83 ? 4.302 -1.337 9.456 1.00 79.00 83 GLU A CA 1
ATOM 624 C C . GLU A 1 83 ? 3.184 -1.794 10.392 1.00 79.00 83 GLU A C 1
ATOM 626 O O . GLU A 1 83 ? 3.206 -2.933 10.867 1.00 79.00 83 GLU A O 1
ATOM 631 N N . ILE A 1 84 ? 2.162 -0.962 10.596 1.00 78.56 84 ILE A N 1
ATOM 632 C CA . ILE A 1 84 ? 0.979 -1.326 11.389 1.00 78.56 84 ILE A CA 1
ATOM 633 C C . ILE A 1 84 ? 0.260 -2.527 10.762 1.00 78.56 84 ILE A C 1
ATOM 635 O O . ILE A 1 84 ? -0.203 -3.417 11.477 1.00 78.56 84 ILE A O 1
ATOM 639 N N . MET A 1 85 ? 0.215 -2.583 9.430 1.00 72.69 85 MET A N 1
ATOM 640 C CA . MET A 1 85 ? -0.445 -3.654 8.678 1.00 72.69 85 MET A CA 1
ATOM 641 C C . MET A 1 85 ? 0.412 -4.915 8.520 1.00 72.69 85 MET A C 1
ATOM 643 O O . MET A 1 85 ? -0.084 -5.937 8.054 1.00 72.69 85 MET A O 1
ATOM 647 N N . ARG A 1 86 ? 1.673 -4.880 8.975 1.00 74.88 86 ARG A N 1
ATOM 648 C CA . ARG A 1 86 ? 2.613 -6.013 8.984 1.00 74.88 86 ARG A CA 1
ATOM 649 C C . ARG A 1 86 ? 2.867 -6.636 7.608 1.00 74.88 86 ARG A C 1
ATOM 651 O O . ARG A 1 86 ? 3.068 -7.848 7.505 1.00 74.88 86 ARG A O 1
ATOM 658 N N . LEU A 1 87 ? 2.918 -5.817 6.560 1.00 74.81 87 LEU A N 1
ATOM 659 C CA . LEU A 1 87 ? 3.308 -6.302 5.236 1.00 74.81 87 LEU A CA 1
ATOM 660 C C . LEU A 1 87 ? 4.794 -6.681 5.233 1.00 74.81 87 LEU A C 1
ATOM 662 O O . LEU A 1 87 ? 5.660 -5.862 5.534 1.00 74.81 87 LEU A O 1
ATOM 666 N N . GLN A 1 88 ? 5.089 -7.932 4.879 1.00 70.62 88 GLN A N 1
ATOM 667 C CA . GLN A 1 88 ? 6.462 -8.456 4.857 1.00 70.62 88 GLN A CA 1
ATOM 668 C C . GLN A 1 88 ? 7.165 -8.211 3.519 1.00 70.62 88 GLN A C 1
ATOM 670 O O . GLN A 1 88 ? 8.393 -8.148 3.452 1.00 70.62 88 GLN A O 1
ATOM 675 N N . HIS A 1 89 ? 6.395 -8.076 2.439 1.00 79.50 89 HIS A N 1
ATOM 676 C CA . HIS A 1 89 ? 6.923 -7.968 1.087 1.00 79.50 89 HIS A CA 1
ATOM 677 C C . HIS A 1 89 ? 6.851 -6.527 0.597 1.00 79.50 89 HIS A C 1
ATOM 679 O O . HIS A 1 89 ? 5.810 -6.052 0.151 1.00 79.50 89 HIS A O 1
ATOM 685 N N . ILE A 1 90 ? 7.983 -5.830 0.668 1.00 81.56 90 ILE A N 1
ATOM 686 C CA . ILE A 1 90 ? 8.113 -4.446 0.214 1.00 81.56 90 ILE A CA 1
ATOM 687 C C . ILE A 1 90 ? 9.171 -4.395 -0.886 1.00 81.56 90 ILE A C 1
ATOM 689 O O . ILE A 1 90 ? 10.272 -4.923 -0.726 1.00 81.56 90 ILE A O 1
ATOM 693 N N . ILE A 1 91 ? 8.848 -3.747 -2.002 1.00 84.88 91 ILE A N 1
ATOM 694 C CA . ILE A 1 91 ? 9.807 -3.408 -3.058 1.00 84.88 91 ILE A CA 1
ATOM 695 C C . ILE A 1 91 ? 9.848 -1.893 -3.166 1.00 84.88 91 ILE A C 1
ATOM 697 O O . ILE A 1 91 ? 8.802 -1.257 -3.270 1.00 84.88 91 ILE A O 1
ATOM 701 N N . ILE A 1 92 ? 11.046 -1.316 -3.196 1.00 85.38 92 ILE A N 1
ATOM 702 C CA . ILE A 1 92 ? 11.205 0.127 -3.358 1.00 85.38 92 ILE A CA 1
ATOM 703 C C . ILE A 1 92 ? 11.558 0.439 -4.807 1.00 85.38 92 ILE A C 1
ATOM 705 O O . ILE A 1 92 ? 12.478 -0.140 -5.387 1.00 85.38 92 ILE A O 1
ATOM 709 N N . LEU A 1 93 ? 10.820 1.371 -5.392 1.00 85.81 93 LEU A N 1
ATOM 710 C CA . LEU A 1 93 ? 10.975 1.841 -6.756 1.00 85.81 93 LEU A CA 1
ATOM 711 C C . LEU A 1 93 ? 11.459 3.287 -6.721 1.00 85.81 93 LEU A C 1
ATOM 713 O O . LEU A 1 93 ? 10.745 4.170 -6.257 1.00 85.81 93 LEU A O 1
ATOM 717 N N . GLN A 1 94 ? 12.666 3.530 -7.219 1.00 87.88 94 GLN A N 1
ATOM 718 C CA . GLN A 1 94 ? 13.224 4.877 -7.316 1.00 87.88 94 GLN A CA 1
ATOM 719 C C . GLN A 1 94 ? 12.909 5.428 -8.713 1.00 87.88 94 GLN A C 1
ATOM 721 O O . GLN A 1 94 ? 13.540 5.019 -9.685 1.00 87.88 94 GLN A O 1
ATOM 726 N N . ASP A 1 95 ? 11.899 6.290 -8.827 1.00 86.19 95 ASP A N 1
ATOM 727 C CA . ASP A 1 95 ? 11.411 6.848 -10.097 1.00 86.19 95 ASP A CA 1
ATOM 728 C C . ASP A 1 95 ? 12.082 8.190 -10.437 1.00 86.19 95 ASP A C 1
ATOM 730 O O . ASP A 1 95 ? 12.772 8.785 -9.616 1.00 86.19 95 ASP A O 1
ATOM 734 N N . LYS A 1 96 ? 11.890 8.695 -11.661 1.00 86.00 96 LYS A N 1
ATOM 735 C CA . LYS A 1 96 ? 12.450 9.971 -12.148 1.00 86.00 96 LYS A CA 1
ATOM 736 C C . LYS A 1 96 ? 13.986 10.028 -12.162 1.00 86.00 96 LYS A C 1
ATOM 738 O O . LYS A 1 96 ? 14.569 11.110 -12.224 1.00 86.00 96 LYS A O 1
ATOM 743 N N . ILE A 1 97 ? 14.658 8.877 -12.240 1.00 85.75 97 ILE A N 1
ATOM 744 C CA . ILE A 1 97 ? 16.130 8.793 -12.350 1.00 85.75 97 ILE A CA 1
ATOM 745 C C . ILE A 1 97 ? 16.702 9.545 -13.563 1.00 85.75 97 ILE A C 1
ATOM 747 O O . ILE A 1 97 ? 17.882 9.874 -13.593 1.00 85.75 97 ILE A O 1
ATOM 751 N N . TYR A 1 98 ? 15.872 9.814 -14.574 1.00 85.00 98 TYR A N 1
ATOM 752 C CA . TYR A 1 98 ? 16.261 10.531 -15.786 1.00 85.00 98 TYR A CA 1
ATOM 753 C C . TYR A 1 98 ? 16.485 12.037 -15.560 1.00 85.00 98 TYR A C 1
ATOM 755 O O . TYR A 1 98 ? 17.116 12.681 -16.394 1.00 85.00 98 TYR A O 1
ATOM 763 N N . LEU A 1 99 ? 15.972 12.602 -14.459 1.00 86.75 99 LEU A N 1
ATOM 764 C CA . LEU A 1 99 ? 16.101 14.029 -14.133 1.00 86.75 99 LEU A CA 1
ATOM 765 C C . LEU A 1 99 ? 17.391 14.366 -13.378 1.00 86.75 99 LEU A C 1
ATOM 767 O O . LEU A 1 99 ? 17.739 15.539 -13.261 1.00 86.75 99 LEU A O 1
ATOM 771 N N . ILE A 1 100 ? 18.092 13.363 -12.852 1.00 87.50 100 ILE A N 1
ATOM 772 C CA . ILE A 1 100 ? 19.223 13.557 -11.945 1.00 87.50 100 ILE A CA 1
ATOM 773 C C . ILE A 1 100 ? 20.523 12.997 -12.523 1.00 87.50 100 ILE A C 1
ATOM 775 O O . ILE A 1 100 ? 20.543 12.052 -13.310 1.00 87.50 100 ILE A O 1
ATOM 779 N N . GLN A 1 101 ? 21.651 13.579 -12.112 1.00 89.69 101 GLN A N 1
ATOM 780 C CA . GLN A 1 101 ? 22.970 13.058 -12.469 1.00 89.69 101 GLN A CA 1
ATOM 781 C C . GLN A 1 101 ? 23.315 11.818 -11.638 1.00 89.69 101 GLN A C 1
ATOM 783 O O . GLN A 1 101 ? 22.917 11.693 -10.481 1.00 89.69 101 GLN A O 1
ATOM 788 N N . LYS A 1 102 ? 24.150 10.935 -12.196 1.00 87.31 102 LYS A N 1
ATOM 789 C CA . LYS A 1 102 ? 24.566 9.673 -11.559 1.00 87.31 102 LYS A CA 1
ATOM 790 C C . LYS A 1 102 ? 25.120 9.850 -10.139 1.00 87.31 102 LYS A C 1
ATOM 792 O O . LYS A 1 102 ? 24.849 9.021 -9.279 1.00 87.31 102 LYS A O 1
ATOM 797 N N . VAL A 1 103 ? 25.876 10.921 -9.889 1.00 89.12 103 VAL A N 1
ATOM 798 C CA . VAL A 1 103 ? 26.451 11.208 -8.563 1.00 89.12 103 VAL A CA 1
ATOM 799 C C . VAL A 1 103 ? 25.355 11.548 -7.549 1.00 89.12 103 VAL A C 1
ATOM 801 O O . VAL A 1 103 ? 25.360 11.020 -6.443 1.00 89.12 103 VAL A O 1
ATOM 804 N N . ALA A 1 104 ? 24.379 12.371 -7.942 1.00 87.88 104 ALA A N 1
ATOM 805 C CA . ALA A 1 104 ? 23.239 12.701 -7.091 1.00 87.88 104 ALA A CA 1
ATOM 806 C C . ALA A 1 104 ? 22.384 11.457 -6.794 1.00 87.88 104 ALA A C 1
ATOM 808 O O . ALA A 1 104 ? 22.046 11.219 -5.638 1.00 87.88 104 ALA A O 1
ATOM 809 N N . ALA A 1 105 ? 22.140 10.616 -7.806 1.00 85.94 105 ALA A N 1
ATOM 810 C CA . ALA A 1 105 ? 21.405 9.359 -7.650 1.00 85.94 105 ALA A CA 1
ATOM 811 C C . ALA A 1 105 ? 22.078 8.398 -6.657 1.00 85.94 105 ALA A C 1
ATOM 813 O O . ALA A 1 105 ? 21.400 7.743 -5.872 1.00 85.94 105 ALA A O 1
ATOM 814 N N . MET A 1 106 ? 23.415 8.318 -6.672 1.00 87.50 106 MET A N 1
ATOM 815 C CA . MET A 1 106 ? 24.178 7.496 -5.726 1.00 87.50 106 MET A CA 1
ATOM 816 C C . MET A 1 106 ? 24.061 8.010 -4.288 1.00 87.50 106 MET A C 1
ATOM 818 O O . MET A 1 106 ? 23.847 7.212 -3.378 1.00 87.50 106 MET A O 1
ATOM 822 N N . ASN A 1 107 ? 24.156 9.327 -4.090 1.00 88.88 107 ASN A N 1
ATOM 823 C CA . ASN A 1 107 ? 24.028 9.939 -2.765 1.00 88.88 107 ASN A CA 1
ATOM 824 C C . ASN A 1 107 ? 22.628 9.723 -2.176 1.00 88.88 107 ASN A C 1
ATOM 826 O O . ASN A 1 107 ? 22.484 9.392 -1.000 1.00 88.88 107 ASN A O 1
ATOM 830 N N . GLU A 1 108 ? 21.595 9.886 -3.000 1.00 87.38 108 GLU A N 1
ATOM 831 C CA . GLU A 1 108 ? 20.212 9.654 -2.597 1.00 87.38 108 GLU A CA 1
ATOM 832 C C . GLU A 1 108 ? 19.959 8.173 -2.283 1.00 87.38 108 GLU A C 1
ATOM 834 O O . GLU A 1 108 ? 19.371 7.849 -1.254 1.00 87.38 108 GLU A O 1
ATOM 839 N N . HIS A 1 109 ? 20.481 7.264 -3.111 1.00 86.69 109 HIS A N 1
ATOM 840 C CA . HIS A 1 109 ? 20.397 5.828 -2.863 1.00 86.69 109 HIS A CA 1
ATOM 841 C C . HIS A 1 109 ? 21.049 5.438 -1.528 1.00 86.69 109 HIS A C 1
ATOM 843 O O . HIS A 1 109 ? 20.514 4.614 -0.788 1.00 86.69 109 HIS A O 1
ATOM 849 N N . GLU A 1 110 ? 22.184 6.048 -1.178 1.00 88.56 110 GLU A N 1
ATOM 850 C CA . GLU A 1 110 ? 22.829 5.833 0.119 1.00 88.56 110 GLU A CA 1
ATOM 851 C C . GLU A 1 110 ? 21.978 6.368 1.283 1.00 88.56 110 GLU A C 1
ATOM 853 O O . GLU A 1 110 ? 21.855 5.706 2.318 1.00 88.56 110 GLU A O 1
ATOM 858 N N . ALA A 1 111 ? 21.360 7.544 1.125 1.00 87.44 111 ALA A N 1
ATOM 859 C CA . ALA A 1 111 ? 20.447 8.109 2.118 1.00 87.44 111 ALA A CA 1
ATOM 860 C C . ALA A 1 111 ? 19.216 7.213 2.329 1.00 87.44 111 ALA A C 1
ATOM 862 O O . ALA A 1 111 ? 18.848 6.923 3.470 1.00 87.44 111 ALA A O 1
ATOM 863 N N . LEU A 1 112 ? 18.640 6.701 1.241 1.00 86.25 112 LEU A N 1
ATOM 864 C CA . LEU A 1 112 ? 17.542 5.746 1.274 1.00 86.25 112 LEU A CA 1
ATOM 865 C C . LEU A 1 112 ? 17.955 4.446 1.976 1.00 86.25 112 LEU A C 1
ATOM 867 O O . LEU A 1 112 ? 17.261 4.001 2.882 1.00 86.25 112 LEU A O 1
ATOM 871 N N . GLN A 1 113 ? 19.119 3.872 1.654 1.00 87.06 113 GLN A N 1
ATOM 872 C CA . GLN A 1 113 ? 19.615 2.681 2.352 1.00 87.06 113 GLN A CA 1
ATOM 873 C C . GLN A 1 113 ? 19.819 2.916 3.855 1.00 87.06 113 GLN A C 1
ATOM 875 O O . GLN A 1 113 ? 19.562 2.018 4.659 1.00 87.06 113 GLN A O 1
ATOM 880 N N . LYS A 1 114 ? 20.283 4.107 4.259 1.00 87.06 114 LYS A N 1
ATOM 881 C CA . LYS A 1 114 ? 20.396 4.474 5.680 1.00 87.06 114 LYS A CA 1
ATOM 882 C C . LYS A 1 114 ? 19.023 4.528 6.349 1.00 87.06 114 LYS A C 1
ATOM 884 O O . LYS A 1 114 ? 18.885 3.994 7.443 1.00 87.06 114 LYS A O 1
ATOM 889 N N . PHE A 1 115 ? 18.021 5.100 5.682 1.00 84.25 115 PHE A N 1
ATOM 890 C CA . PHE A 1 115 ? 16.639 5.138 6.167 1.00 84.25 115 PHE A CA 1
ATOM 891 C C . PHE A 1 115 ? 16.017 3.732 6.276 1.00 84.25 115 PHE A C 1
ATOM 893 O O . PHE A 1 115 ? 15.409 3.388 7.288 1.00 84.25 115 PHE A O 1
ATOM 900 N N . MET A 1 116 ? 16.252 2.869 5.286 1.00 82.75 116 MET A N 1
ATOM 901 C CA . MET A 1 116 ? 15.751 1.490 5.272 1.00 82.75 116 MET A CA 1
ATOM 902 C C . MET A 1 116 ? 16.312 0.626 6.403 1.00 82.75 116 MET A C 1
ATOM 904 O O . MET A 1 116 ? 15.618 -0.246 6.906 1.00 82.75 116 MET A O 1
ATOM 908 N N . LYS A 1 117 ? 17.560 0.854 6.831 1.00 83.06 117 LYS A N 1
ATOM 909 C CA . LYS A 1 117 ? 18.166 0.098 7.944 1.00 83.06 117 LYS A CA 1
ATOM 910 C C . LYS A 1 117 ? 17.458 0.307 9.283 1.00 83.06 117 LYS A C 1
ATOM 912 O O . LYS A 1 117 ? 17.635 -0.512 10.174 1.00 83.06 117 LYS A O 1
ATOM 917 N N . VAL A 1 118 ? 16.723 1.406 9.431 1.00 80.62 118 VAL A N 1
ATOM 918 C CA . VAL A 1 118 ? 16.015 1.768 10.668 1.00 80.62 118 VAL A CA 1
ATOM 919 C C . VAL A 1 118 ? 14.559 1.287 10.639 1.00 80.62 118 VAL A C 1
ATOM 921 O O . VAL A 1 118 ? 13.880 1.329 11.657 1.00 80.62 118 VAL A O 1
ATOM 924 N N . THR A 1 119 ? 14.069 0.820 9.490 1.00 77.38 119 THR A N 1
ATOM 925 C CA . THR A 1 119 ? 12.648 0.530 9.261 1.00 77.38 119 THR A CA 1
ATOM 926 C C . THR A 1 119 ? 12.426 -0.935 8.893 1.00 77.38 119 THR A C 1
ATOM 928 O O . THR A 1 119 ? 13.365 -1.678 8.606 1.00 77.38 119 THR A O 1
ATOM 931 N N . ILE A 1 120 ? 11.161 -1.360 8.853 1.00 72.94 120 ILE A N 1
ATOM 932 C CA . ILE A 1 120 ? 10.765 -2.717 8.442 1.00 72.94 120 ILE A CA 1
ATOM 933 C C . ILE A 1 120 ? 11.166 -3.080 7.004 1.00 72.94 120 ILE A C 1
ATOM 935 O O . ILE A 1 120 ? 11.218 -4.255 6.656 1.00 72.94 120 ILE A O 1
ATOM 939 N N . ALA A 1 121 ? 11.503 -2.089 6.172 1.00 71.19 121 ALA A N 1
ATOM 940 C CA . ALA A 1 121 ? 11.996 -2.291 4.812 1.00 71.19 121 ALA A CA 1
ATOM 941 C C . ALA A 1 121 ? 13.481 -2.718 4.765 1.00 71.19 121 ALA A C 1
ATOM 943 O O . ALA A 1 121 ? 14.131 -2.629 3.718 1.00 71.19 121 ALA A O 1
ATOM 944 N N . GLN A 1 122 ? 14.052 -3.170 5.884 1.00 75.88 122 GLN A N 1
ATOM 945 C CA . GLN A 1 122 ? 15.428 -3.637 5.959 1.00 75.88 122 GLN A CA 1
ATOM 946 C C . GLN A 1 122 ? 15.649 -4.835 5.022 1.00 75.88 122 GLN A C 1
ATOM 948 O O . GLN A 1 122 ? 15.115 -5.922 5.218 1.00 75.88 122 GLN A O 1
ATOM 953 N N . GLY A 1 123 ? 16.478 -4.639 3.995 1.00 78.00 123 GLY A N 1
ATOM 954 C CA . GLY A 1 123 ? 16.759 -5.670 2.990 1.00 78.00 123 GLY A CA 1
ATOM 955 C C . GLY A 1 123 ? 15.773 -5.703 1.820 1.00 78.00 123 GLY A C 1
ATOM 956 O O . GLY A 1 123 ? 15.926 -6.552 0.941 1.00 78.00 123 GLY A O 1
ATOM 957 N N . ALA A 1 124 ? 14.814 -4.771 1.759 1.00 83.94 124 ALA A N 1
ATOM 958 C CA . ALA A 1 124 ? 13.964 -4.622 0.586 1.00 83.94 124 ALA A CA 1
ATOM 959 C C . ALA A 1 124 ? 14.807 -4.263 -0.660 1.00 83.94 124 ALA A C 1
ATOM 961 O O . ALA A 1 124 ? 15.742 -3.457 -0.583 1.00 83.94 124 ALA A O 1
ATOM 962 N N . PRO A 1 125 ? 14.512 -4.854 -1.829 1.00 85.81 125 PRO A N 1
ATOM 963 C CA . PRO A 1 125 ? 15.201 -4.535 -3.071 1.00 85.81 125 PRO A CA 1
ATOM 964 C C . PRO A 1 125 ? 14.804 -3.137 -3.562 1.00 85.81 125 PRO A C 1
ATOM 966 O O . PRO A 1 125 ? 13.620 -2.825 -3.685 1.00 85.81 125 PRO A O 1
ATOM 969 N N . VAL A 1 126 ? 15.806 -2.317 -3.887 1.00 87.25 126 VAL A N 1
ATOM 970 C CA . VAL A 1 126 ? 15.619 -0.992 -4.492 1.00 87.25 126 VAL A CA 1
ATOM 971 C C . VAL A 1 126 ? 15.864 -1.094 -5.994 1.00 87.25 126 VAL A C 1
ATOM 973 O O . VAL A 1 126 ? 16.958 -1.469 -6.425 1.00 87.25 126 VAL A O 1
ATOM 976 N N . VAL A 1 127 ? 14.857 -0.756 -6.797 1.00 86.75 127 VAL A N 1
ATOM 977 C CA . VAL A 1 127 ? 14.928 -0.801 -8.260 1.00 86.75 127 VAL A CA 1
ATOM 978 C C . VAL A 1 127 ? 14.804 0.618 -8.822 1.00 86.75 127 VAL A C 1
ATOM 980 O O . VAL A 1 127 ? 13.737 1.221 -8.711 1.00 86.75 127 VAL A O 1
ATOM 983 N N . PRO A 1 128 ? 15.861 1.169 -9.445 1.00 87.31 128 PRO A N 1
ATOM 984 C CA . PRO A 1 128 ? 15.776 2.454 -10.126 1.00 87.31 128 PRO A CA 1
ATOM 985 C C . PRO A 1 128 ? 15.013 2.296 -11.440 1.00 87.31 128 PRO A C 1
ATOM 987 O O . PRO A 1 128 ? 15.420 1.523 -12.307 1.00 87.31 128 PRO A O 1
ATOM 990 N N . ILE A 1 129 ? 13.921 3.026 -11.608 1.00 86.19 129 ILE A N 1
ATOM 991 C CA . ILE A 1 129 ? 13.062 2.967 -12.789 1.00 86.19 129 ILE A CA 1
ATOM 992 C C . ILE A 1 129 ? 12.838 4.359 -13.377 1.00 86.19 129 ILE A C 1
ATOM 994 O O . ILE A 1 129 ? 13.069 5.386 -12.744 1.00 86.19 129 ILE A O 1
ATOM 998 N N . SER A 1 130 ? 12.385 4.388 -14.625 1.00 85.25 130 SER A N 1
ATOM 999 C CA . SER A 1 130 ? 11.777 5.583 -15.204 1.00 85.25 130 SER A CA 1
ATOM 1000 C C . SER A 1 130 ? 10.410 5.198 -15.739 1.00 85.25 130 SER A C 1
ATOM 1002 O O . SER A 1 130 ? 10.316 4.602 -16.815 1.00 85.25 130 SER A O 1
ATOM 1004 N N . ALA A 1 131 ? 9.356 5.516 -14.986 1.00 80.44 131 ALA A N 1
ATOM 1005 C CA . ALA A 1 131 ? 7.984 5.200 -15.371 1.00 80.44 131 ALA A CA 1
ATOM 1006 C C . ALA A 1 131 ? 7.602 5.888 -16.693 1.00 80.44 131 ALA A C 1
ATOM 1008 O O . ALA A 1 131 ? 7.011 5.268 -17.579 1.00 80.44 131 ALA A O 1
ATOM 1009 N N . GLN A 1 132 ? 8.025 7.144 -16.873 1.00 82.69 132 GLN A N 1
ATOM 1010 C CA . GLN A 1 132 ? 7.711 7.946 -18.058 1.00 82.69 132 GLN A CA 1
ATOM 1011 C C . GLN A 1 132 ? 8.393 7.434 -19.332 1.00 82.69 132 GLN A C 1
ATOM 1013 O O . GLN A 1 132 ? 7.763 7.365 -20.385 1.00 82.69 132 GLN A O 1
ATOM 1018 N N . LEU A 1 133 ? 9.669 7.046 -19.239 1.00 82.62 133 LEU A N 1
ATOM 1019 C CA . LEU A 1 133 ? 10.421 6.493 -20.374 1.00 82.62 133 LEU A CA 1
ATOM 1020 C C . LEU A 1 133 ? 10.273 4.970 -20.494 1.00 82.62 133 LEU A C 1
ATOM 1022 O O . LEU A 1 133 ? 10.876 4.365 -21.377 1.00 82.62 133 LEU A O 1
ATOM 1026 N N . LYS A 1 134 ? 9.495 4.350 -19.597 1.00 80.00 134 LYS A N 1
ATOM 1027 C CA . LYS A 1 134 ? 9.323 2.898 -19.465 1.00 80.00 134 LYS A CA 1
ATOM 1028 C C . LYS A 1 134 ? 10.650 2.135 -19.391 1.00 80.00 134 LYS A C 1
ATOM 1030 O O . LYS A 1 134 ? 10.773 1.020 -19.893 1.00 80.00 134 LYS A O 1
ATOM 1035 N N . TYR A 1 135 ? 11.651 2.743 -18.759 1.00 80.50 135 TYR A N 1
ATOM 1036 C CA . TYR A 1 135 ? 12.990 2.176 -18.651 1.00 80.50 135 TYR A CA 1
ATOM 1037 C C . TYR A 1 135 ? 13.128 1.353 -17.367 1.00 80.50 135 TYR A C 1
ATOM 1039 O O . TYR A 1 135 ? 12.677 1.772 -16.300 1.00 80.50 135 TYR A O 1
ATOM 1047 N N . ASN A 1 136 ? 13.788 0.197 -17.476 1.00 78.88 136 ASN A N 1
ATOM 1048 C CA . ASN A 1 136 ? 14.064 -0.738 -16.380 1.00 78.88 136 ASN A CA 1
ATOM 1049 C C . ASN A 1 136 ? 12.825 -1.336 -15.673 1.00 78.88 136 ASN A C 1
ATOM 1051 O O . ASN A 1 136 ? 12.930 -1.841 -14.555 1.00 78.88 136 ASN A O 1
ATOM 1055 N N . ILE A 1 137 ? 11.661 -1.351 -16.334 1.00 73.81 137 ILE A N 1
ATOM 1056 C CA . ILE A 1 137 ? 10.454 -2.031 -15.823 1.00 73.81 137 ILE A CA 1
ATOM 1057 C C . ILE A 1 137 ? 10.697 -3.545 -15.690 1.00 73.81 137 ILE A C 1
ATOM 1059 O O . ILE A 1 137 ? 10.247 -4.168 -14.729 1.00 73.81 137 ILE A O 1
ATOM 1063 N N . ASP A 1 138 ? 11.483 -4.135 -16.595 1.00 73.19 138 ASP A N 1
ATOM 1064 C CA . ASP A 1 138 ? 11.847 -5.558 -16.540 1.00 73.19 138 ASP A CA 1
ATOM 1065 C C . ASP A 1 138 ? 12.599 -5.923 -15.248 1.00 73.19 138 ASP A C 1
ATOM 1067 O O . ASP A 1 138 ? 12.495 -7.047 -14.752 1.00 73.19 138 ASP A O 1
ATOM 1071 N N . GLY A 1 139 ? 13.334 -4.968 -14.667 1.00 74.56 139 GLY A N 1
ATOM 1072 C CA . GLY A 1 139 ? 13.993 -5.131 -13.374 1.00 74.56 139 GLY A CA 1
ATOM 1073 C C . GLY A 1 139 ? 12.994 -5.376 -12.243 1.00 74.56 139 GLY A C 1
ATOM 1074 O O . GLY A 1 139 ? 13.212 -6.262 -11.417 1.00 74.56 139 GLY A O 1
ATOM 1075 N N . VAL A 1 140 ? 11.862 -4.666 -12.257 1.00 75.56 140 VAL A N 1
ATOM 1076 C CA . VAL A 1 140 ? 10.780 -4.828 -11.273 1.00 75.56 140 VAL A CA 1
ATOM 1077 C C . VAL A 1 140 ? 10.152 -6.213 -11.390 1.00 75.56 140 VAL A C 1
ATOM 1079 O O . VAL A 1 140 ? 9.967 -6.895 -10.384 1.00 75.56 140 VAL A O 1
ATOM 1082 N N . LEU A 1 141 ? 9.897 -6.676 -12.617 1.00 69.69 141 LEU A N 1
ATOM 1083 C CA . LEU A 1 141 ? 9.309 -7.994 -12.859 1.00 69.69 141 LEU A CA 1
ATOM 1084 C C . LEU A 1 141 ? 10.190 -9.127 -12.312 1.00 69.69 141 LEU A C 1
ATOM 1086 O O . LEU A 1 141 ? 9.686 -10.063 -11.693 1.00 69.69 141 LEU A O 1
ATOM 1090 N N . ARG A 1 142 ? 11.512 -9.027 -12.491 1.00 69.56 142 ARG A N 1
ATOM 1091 C CA . ARG A 1 142 ? 12.472 -10.020 -11.973 1.00 69.56 142 ARG A CA 1
ATOM 1092 C C . ARG A 1 142 ? 12.510 -10.059 -10.449 1.00 69.56 142 ARG A C 1
ATOM 1094 O O . ARG A 1 142 ? 12.735 -11.122 -9.877 1.00 69.56 142 ARG A O 1
ATOM 1101 N N . VAL A 1 143 ? 12.321 -8.914 -9.799 1.00 70.00 143 VAL A N 1
ATOM 1102 C CA . VAL A 1 143 ? 12.271 -8.824 -8.337 1.00 70.00 143 VAL A CA 1
ATOM 1103 C C . VAL A 1 143 ? 10.953 -9.384 -7.809 1.00 70.00 143 VAL A C 1
ATOM 1105 O O . VAL A 1 143 ? 10.972 -10.190 -6.883 1.00 70.00 143 VAL A O 1
ATOM 1108 N N . ASN A 1 144 ? 9.831 -9.052 -8.449 1.00 65.00 144 ASN A N 1
ATOM 1109 C CA . ASN A 1 144 ? 8.508 -9.532 -8.052 1.00 65.00 144 ASN A CA 1
ATOM 1110 C C . ASN A 1 144 ? 8.395 -11.070 -8.091 1.00 65.00 144 ASN A C 1
ATOM 1112 O O . ASN A 1 144 ? 7.738 -11.679 -7.256 1.00 65.00 144 ASN A O 1
ATOM 1116 N N . GLN A 1 145 ? 9.095 -11.727 -9.019 1.00 60.16 145 GLN A N 1
ATOM 1117 C CA . GLN A 1 145 ? 9.128 -13.194 -9.107 1.00 60.16 145 GLN A CA 1
ATOM 1118 C C . GLN A 1 145 ? 9.769 -13.893 -7.907 1.00 60.16 145 GLN A C 1
ATOM 1120 O O . GLN A 1 145 ? 9.521 -15.076 -7.698 1.00 60.16 145 GLN A O 1
ATOM 1125 N N . ARG A 1 146 ? 10.610 -13.191 -7.140 1.00 60.09 146 ARG A N 1
ATOM 1126 C CA . ARG A 1 146 ? 11.271 -13.752 -5.954 1.00 60.09 146 ARG A CA 1
ATOM 1127 C C . ARG A 1 146 ? 10.391 -13.705 -4.710 1.00 60.09 146 ARG A C 1
ATOM 1129 O O . ARG A 1 146 ? 10.767 -14.288 -3.701 1.00 60.09 146 ARG A O 1
ATOM 1136 N N . ILE A 1 147 ? 9.255 -13.013 -4.775 1.00 61.59 147 ILE A N 1
ATOM 1137 C CA . ILE A 1 147 ? 8.296 -12.964 -3.680 1.00 61.59 147 ILE A CA 1
ATOM 1138 C C . ILE A 1 147 ? 7.461 -14.249 -3.731 1.00 61.59 147 ILE A C 1
ATOM 1140 O O . ILE A 1 147 ? 6.621 -14.453 -4.622 1.00 61.59 147 ILE A O 1
ATOM 1144 N N . GLU A 1 148 ? 7.743 -15.142 -2.784 1.00 50.38 148 GLU A N 1
ATOM 1145 C CA . GLU A 1 148 ? 6.870 -16.259 -2.441 1.00 50.38 148 GLU A CA 1
ATOM 1146 C C . GLU A 1 148 ? 5.625 -15.677 -1.773 1.00 50.38 148 GLU A C 1
ATOM 1148 O O . GLU A 1 148 ? 5.697 -15.140 -0.675 1.00 50.38 148 GLU A O 1
ATOM 1153 N N . VAL A 1 149 ? 4.492 -15.722 -2.474 1.00 51.09 149 VAL A N 1
ATOM 1154 C CA . VAL A 1 149 ? 3.209 -15.307 -1.901 1.00 51.09 149 VAL A CA 1
ATOM 1155 C C . VAL A 1 149 ? 2.802 -16.387 -0.908 1.00 51.09 149 VAL A C 1
ATOM 1157 O O . VAL A 1 149 ? 2.824 -17.575 -1.252 1.00 51.09 149 VAL A O 1
ATOM 1160 N N . CYS A 1 150 ? 2.453 -15.986 0.315 1.00 32.19 150 CYS A N 1
ATOM 1161 C CA . CYS A 1 150 ? 1.873 -16.884 1.303 1.00 32.19 150 CYS A CA 1
ATOM 1162 C C . CYS A 1 150 ? 0.704 -17.656 0.661 1.00 32.19 150 CYS A C 1
ATOM 1164 O O . CYS A 1 150 ? -0.190 -17.032 0.099 1.00 32.19 150 CYS A O 1
ATOM 1166 N N . PRO A 1 151 ? 0.645 -18.996 0.745 1.00 31.44 151 PRO A N 1
ATOM 1167 C CA . PRO A 1 151 ? -0.443 -19.783 0.153 1.00 31.44 151 PRO A CA 1
ATOM 1168 C C . PRO A 1 151 ? -1.795 -19.630 0.885 1.00 31.44 151 PRO A C 1
ATOM 1170 O O . PRO A 1 151 ? -2.700 -20.443 0.701 1.00 31.44 151 PRO A O 1
ATOM 1173 N N . GLY A 1 152 ? -1.944 -18.609 1.729 1.00 29.44 152 GLY A N 1
ATOM 1174 C CA . GLY A 1 152 ? -3.188 -18.267 2.401 1.00 29.44 152 GLY A CA 1
ATOM 1175 C C . GLY A 1 152 ? -3.968 -17.279 1.548 1.00 29.44 152 GLY A C 1
ATOM 1176 O O . GLY A 1 152 ? -3.592 -16.122 1.485 1.00 29.44 152 GLY A O 1
ATOM 1177 N N . ILE A 1 153 ? -5.065 -17.757 0.958 1.00 26.59 153 ILE A N 1
ATOM 1178 C CA . ILE A 1 153 ? -5.950 -17.092 -0.013 1.00 26.59 153 ILE A CA 1
ATOM 1179 C C . ILE A 1 153 ? -5.465 -17.271 -1.460 1.00 26.59 153 ILE A C 1
ATOM 1181 O O . ILE A 1 153 ? -4.832 -16.429 -2.087 1.00 26.59 153 ILE A O 1
ATOM 1185 N N . VAL A 1 154 ? -5.841 -18.416 -2.030 1.00 24.61 154 VAL A N 1
ATOM 1186 C CA . VAL A 1 154 ? -5.906 -18.594 -3.481 1.00 24.61 154 VAL A CA 1
ATOM 1187 C C . VAL A 1 154 ? -7.029 -17.691 -4.003 1.00 24.61 154 VAL A C 1
ATOM 1189 O O . VAL A 1 154 ? -8.189 -18.100 -4.030 1.00 24.61 154 VAL A O 1
ATOM 1192 N N . MET A 1 155 ? -6.700 -16.467 -4.418 1.00 25.95 155 MET A N 1
ATOM 1193 C CA . MET A 1 155 ? -7.585 -15.670 -5.269 1.00 25.95 155 MET A CA 1
ATOM 1194 C C . MET A 1 155 ? -7.551 -16.278 -6.673 1.00 25.95 155 MET A C 1
ATOM 1196 O O . MET A 1 155 ? -6.585 -16.146 -7.425 1.00 25.95 155 MET A O 1
ATOM 1200 N N . LYS A 1 156 ? -8.590 -17.049 -6.992 1.00 25.50 156 LYS A N 1
ATOM 1201 C CA . LYS A 1 156 ? -8.798 -17.645 -8.309 1.00 25.50 156 LYS A CA 1
ATOM 1202 C C . LYS A 1 156 ? -9.420 -16.580 -9.224 1.00 25.50 156 LYS A C 1
ATOM 1204 O O . LYS A 1 156 ? -10.530 -16.137 -8.962 1.00 25.50 156 LYS A O 1
ATOM 1209 N N . ASP A 1 157 ? -8.689 -16.213 -10.277 1.00 27.59 157 ASP A N 1
ATOM 1210 C CA . ASP A 1 157 ? -9.102 -15.380 -11.420 1.00 27.59 157 ASP A CA 1
ATOM 1211 C C . ASP A 1 157 ? -9.418 -13.893 -11.135 1.00 27.59 157 ASP A C 1
ATOM 1213 O O . ASP A 1 157 ? -10.567 -13.483 -10.990 1.00 27.59 157 ASP A O 1
ATOM 1217 N N . GLU A 1 158 ? -8.391 -13.037 -11.182 1.00 35.75 158 GLU A N 1
ATOM 1218 C CA . GLU A 1 158 ? -8.541 -11.575 -11.094 1.00 35.75 158 GLU A CA 1
ATOM 1219 C C . GLU A 1 158 ? -8.540 -10.910 -12.485 1.00 35.75 158 GLU A C 1
ATOM 1221 O O . GLU A 1 158 ? -7.555 -10.363 -12.986 1.00 35.75 158 GLU A O 1
ATOM 1226 N N . ARG A 1 159 ? -9.713 -10.932 -13.121 1.00 25.59 159 ARG A N 1
ATOM 1227 C CA . ARG A 1 159 ? -10.242 -9.724 -13.782 1.00 25.59 159 ARG A CA 1
ATOM 1228 C C . ARG A 1 159 ? -10.889 -8.867 -12.683 1.00 25.59 159 ARG A C 1
ATOM 1230 O O . ARG A 1 159 ? -10.964 -9.325 -11.548 1.00 25.59 159 ARG A O 1
ATOM 1237 N N . LEU A 1 160 ? -11.383 -7.657 -12.981 1.00 25.64 160 LEU A N 1
ATOM 1238 C CA . LEU A 1 160 ? -12.432 -7.035 -12.148 1.00 25.64 160 LEU A CA 1
ATOM 1239 C C . LEU A 1 160 ? -13.377 -8.155 -11.707 1.00 25.64 160 LEU A C 1
ATOM 1241 O O . LEU A 1 160 ? -13.989 -8.780 -12.578 1.00 25.64 160 LEU A O 1
ATOM 1245 N N . ILE A 1 161 ? -13.387 -8.490 -10.414 1.00 31.72 161 ILE A N 1
ATOM 1246 C CA . ILE A 1 161 ? -14.119 -9.655 -9.939 1.00 31.72 161 ILE A CA 1
ATOM 1247 C C . ILE A 1 161 ? -15.593 -9.295 -10.077 1.00 31.72 161 ILE A C 1
ATOM 1249 O O . ILE A 1 161 ? -16.204 -8.688 -9.202 1.00 31.72 161 ILE A O 1
ATOM 1253 N N . GLY A 1 162 ? -16.175 -9.660 -11.214 1.00 32.12 162 GLY A N 1
ATOM 1254 C CA . GLY A 1 162 ? -17.592 -9.928 -11.297 1.00 32.12 162 GLY A CA 1
ATOM 1255 C C . GLY A 1 162 ? -17.817 -11.183 -10.480 1.00 32.12 162 GLY A C 1
ATOM 1256 O O . GLY A 1 162 ? -17.872 -12.274 -11.042 1.00 32.12 162 GLY A O 1
ATOM 1257 N N . VAL A 1 163 ? -17.896 -11.045 -9.152 1.00 40.97 163 VAL A N 1
ATOM 1258 C CA . VAL A 1 163 ? -18.460 -12.108 -8.330 1.00 40.97 163 VAL A CA 1
ATOM 1259 C C . VAL A 1 163 ? -19.879 -12.229 -8.858 1.00 40.97 163 VAL A C 1
ATOM 1261 O O . VAL A 1 163 ? -20.687 -11.314 -8.677 1.00 40.97 163 VAL A O 1
ATOM 1264 N N . GLY A 1 164 ? -20.154 -13.311 -9.589 1.00 40.41 164 GLY A N 1
ATOM 1265 C CA . GLY A 1 164 ? -21.492 -13.701 -10.011 1.00 40.41 164 GLY A CA 1
ATOM 1266 C C . GLY A 1 164 ? -22.303 -14.054 -8.774 1.00 40.41 164 GLY A C 1
ATOM 1267 O O . GLY A 1 164 ? -22.583 -15.214 -8.504 1.00 40.41 164 GLY A O 1
ATOM 1268 N N . THR A 1 165 ? -22.597 -13.046 -7.969 1.00 51.66 165 THR A N 1
ATOM 1269 C CA . THR A 1 165 ? -23.517 -13.129 -6.857 1.00 51.66 165 THR A CA 1
ATOM 1270 C C . THR A 1 165 ? -24.919 -13.114 -7.447 1.00 51.66 165 THR A C 1
ATOM 1272 O O . THR A 1 165 ? -25.190 -12.430 -8.432 1.00 51.66 165 THR A O 1
ATOM 1275 N N . THR A 1 166 ? -25.858 -13.811 -6.817 1.00 53.41 166 THR A N 1
ATOM 1276 C CA . THR A 1 166 ? -27.294 -13.625 -7.084 1.00 53.41 166 THR A CA 1
ATOM 1277 C C . THR A 1 166 ? -27.799 -12.258 -6.593 1.00 53.41 166 THR A C 1
ATOM 1279 O O . THR A 1 166 ? -29.004 -12.056 -6.462 1.00 53.41 166 THR A O 1
ATOM 1282 N N . MET A 1 167 ? -26.888 -11.335 -6.262 1.00 54.44 167 MET A N 1
ATOM 1283 C CA . MET A 1 167 ? -27.193 -10.003 -5.770 1.00 54.44 167 MET A CA 1
ATOM 1284 C C . MET A 1 167 ? -27.619 -9.111 -6.924 1.00 54.44 167 MET A C 1
ATOM 1286 O O . MET A 1 167 ? -27.006 -9.093 -7.991 1.00 54.44 167 MET A O 1
ATOM 1290 N N . ASP A 1 168 ? -28.664 -8.331 -6.679 1.00 59.62 168 ASP A N 1
ATOM 1291 C CA . ASP A 1 168 ? -29.137 -7.344 -7.633 1.00 59.62 168 ASP A CA 1
ATOM 1292 C C . ASP A 1 168 ? -28.040 -6.278 -7.866 1.00 59.62 168 ASP A C 1
ATOM 1294 O O . ASP A 1 168 ? -27.606 -5.628 -6.907 1.00 59.62 168 ASP A O 1
ATOM 1298 N N . PRO A 1 169 ? -27.587 -6.052 -9.114 1.00 57.78 169 PRO A N 1
ATOM 1299 C CA . PRO A 1 169 ? -26.569 -5.051 -9.434 1.00 57.78 169 PRO A CA 1
ATOM 1300 C C . PRO A 1 169 ? -27.006 -3.609 -9.132 1.00 57.78 169 PRO A C 1
ATOM 1302 O O . PRO A 1 169 ? -26.197 -2.690 -9.219 1.00 57.78 169 PRO A O 1
ATOM 1305 N N . THR A 1 170 ? -28.267 -3.355 -8.772 1.00 66.38 170 THR A N 1
ATOM 1306 C CA . THR A 1 170 ? -28.682 -2.061 -8.209 1.00 66.38 170 THR A CA 1
ATOM 1307 C C . THR A 1 170 ? -28.123 -1.818 -6.806 1.00 66.38 170 THR A C 1
ATOM 1309 O O . THR A 1 170 ? -27.907 -0.660 -6.448 1.00 66.38 170 THR A O 1
ATOM 1312 N N . LEU A 1 171 ? -27.819 -2.870 -6.038 1.00 59.38 171 LEU A N 1
ATOM 1313 C CA . LEU A 1 171 ? -27.255 -2.770 -4.687 1.00 59.38 171 LEU A CA 1
ATOM 1314 C C . LEU A 1 171 ? -25.773 -2.377 -4.692 1.00 59.38 171 LEU A C 1
ATOM 1316 O O . LEU A 1 171 ? -25.305 -1.761 -3.740 1.00 59.38 171 LEU A O 1
ATOM 1320 N N . THR A 1 172 ? -25.049 -2.671 -5.775 1.00 58.88 172 THR A N 1
ATOM 1321 C CA . THR A 1 172 ? -23.648 -2.263 -5.974 1.00 58.88 172 THR A CA 1
ATOM 1322 C C . THR A 1 172 ? -23.513 -0.862 -6.582 1.00 58.88 172 THR A C 1
ATOM 1324 O O . THR A 1 172 ? -22.404 -0.338 -6.669 1.00 58.88 172 THR A O 1
ATOM 1327 N N . ARG A 1 173 ? -24.615 -0.215 -7.002 1.00 58.44 173 ARG A N 1
ATOM 1328 C CA . ARG A 1 173 ? -24.563 1.139 -7.579 1.00 58.44 173 ARG A CA 1
ATOM 1329 C C . ARG A 1 173 ? -24.223 2.190 -6.523 1.00 58.44 173 ARG A C 1
ATOM 1331 O O . ARG A 1 173 ? -24.742 2.155 -5.409 1.00 58.44 173 ARG A O 1
ATOM 1338 N N . ALA A 1 174 ? -23.434 3.183 -6.940 1.00 61.72 174 ALA A N 1
ATOM 1339 C CA . ALA A 1 174 ? -23.012 4.325 -6.124 1.00 61.72 174 ALA A CA 1
ATOM 1340 C C . ALA A 1 174 ? -22.251 3.923 -4.848 1.00 61.72 174 ALA A C 1
ATOM 1342 O O . ALA A 1 174 ? -22.511 4.471 -3.780 1.00 61.72 174 ALA A O 1
ATOM 1343 N N . ASP A 1 175 ? -21.352 2.939 -4.964 1.00 61.16 175 ASP A N 1
ATOM 1344 C CA . ASP A 1 175 ? -20.378 2.577 -3.925 1.00 61.16 175 ASP A CA 1
ATOM 1345 C C . ASP A 1 175 ? -20.987 2.138 -2.580 1.00 61.16 175 ASP A C 1
ATOM 1347 O O . ASP A 1 175 ? -20.317 2.094 -1.552 1.00 61.16 175 ASP A O 1
ATOM 1351 N N . ARG A 1 176 ? -22.265 1.741 -2.577 1.00 64.50 176 ARG A N 1
ATOM 1352 C CA . ARG A 1 176 ? -23.010 1.369 -1.360 1.00 64.50 176 ARG A CA 1
ATOM 1353 C C . ARG A 1 176 ? -22.474 0.134 -0.637 1.00 64.50 176 ARG A C 1
ATOM 1355 O O . ARG A 1 176 ? -22.765 -0.041 0.541 1.00 64.50 176 ARG A O 1
ATOM 1362 N N . LEU A 1 177 ? -21.729 -0.717 -1.338 1.00 63.72 177 LEU A N 1
ATOM 1363 C CA . LEU A 1 177 ? -21.123 -1.933 -0.790 1.00 63.72 177 LEU A CA 1
ATOM 1364 C C . LEU A 1 177 ? -19.610 -1.803 -0.589 1.00 63.72 177 LEU A C 1
ATOM 1366 O O . LEU A 1 177 ? -18.955 -2.790 -0.260 1.00 63.72 177 LEU A O 1
ATOM 1370 N N . VAL A 1 178 ? -19.046 -0.604 -0.771 1.00 62.09 178 VAL A N 1
ATOM 1371 C CA . VAL A 1 178 ? -17.633 -0.379 -0.467 1.00 62.09 178 VAL A CA 1
ATOM 1372 C C . VAL A 1 178 ? -17.400 -0.691 1.006 1.00 62.09 178 VAL A C 1
ATOM 1374 O O . VAL A 1 178 ? -18.148 -0.250 1.881 1.00 62.09 178 VAL A O 1
ATOM 1377 N N . SER A 1 179 ? -16.371 -1.500 1.250 1.00 63.69 179 SER A N 1
ATOM 1378 C CA . SER A 1 179 ? -15.936 -1.911 2.581 1.00 63.69 179 SER A CA 1
ATOM 1379 C C . SER A 1 179 ? -16.898 -2.795 3.382 1.00 63.69 179 SER A C 1
ATOM 1381 O O . SER A 1 179 ? -16.693 -2.979 4.582 1.00 63.69 179 SER A O 1
ATOM 1383 N N . GLN A 1 180 ? -17.925 -3.359 2.747 1.00 69.38 180 GLN A N 1
ATOM 1384 C CA . GLN A 1 180 ? -18.793 -4.351 3.378 1.00 69.38 180 GLN A CA 1
ATOM 1385 C C . GLN A 1 180 ? -18.185 -5.753 3.264 1.00 69.38 180 GLN A C 1
ATOM 1387 O O . GLN A 1 180 ? -17.570 -6.095 2.254 1.00 69.38 180 GLN A O 1
ATOM 1392 N N . VAL A 1 181 ? -18.387 -6.577 4.293 1.00 69.00 181 VAL A N 1
ATOM 1393 C CA . VAL A 1 181 ? -17.990 -7.991 4.275 1.00 69.00 181 VAL A CA 1
ATOM 1394 C C . VAL A 1 181 ? -19.150 -8.808 3.716 1.00 69.00 181 VAL A C 1
ATOM 1396 O O . VAL A 1 181 ? -20.263 -8.753 4.236 1.00 69.00 181 VAL A O 1
ATOM 1399 N N . LEU A 1 182 ? -18.890 -9.566 2.651 1.00 69.12 182 LEU A N 1
ATOM 1400 C CA . LEU A 1 182 ? -19.849 -10.499 2.065 1.00 69.12 182 LEU A CA 1
ATOM 1401 C C . LEU A 1 182 ? -19.382 -11.934 2.335 1.00 69.12 182 LEU A C 1
ATOM 1403 O O . LEU A 1 182 ? -18.202 -12.239 2.186 1.00 69.12 182 LEU A O 1
ATOM 1407 N N . GLY A 1 183 ? -20.305 -12.815 2.710 1.00 69.69 183 GLY A N 1
ATOM 1408 C CA . GLY A 1 183 ? -20.013 -14.203 3.061 1.00 69.69 183 GLY A CA 1
ATOM 1409 C C . GLY A 1 183 ? -21.242 -15.089 2.900 1.00 69.69 183 GLY A C 1
ATOM 1410 O O . GLY A 1 183 ? -22.345 -14.594 2.653 1.00 69.69 183 GLY A O 1
ATOM 1411 N N . GLU A 1 184 ? -21.054 -16.401 3.019 1.00 69.69 184 GLU A N 1
ATOM 1412 C CA . GLU A 1 184 ? -22.164 -17.350 3.004 1.00 69.69 184 GLU A CA 1
ATOM 1413 C C . GLU A 1 184 ? -23.067 -17.165 4.233 1.00 69.69 184 GLU A C 1
ATOM 1415 O O . GLU A 1 184 ? -22.659 -16.676 5.292 1.00 69.69 184 GLU A O 1
ATOM 1420 N N . VAL A 1 185 ? -24.336 -17.558 4.097 1.00 71.19 185 VAL A N 1
ATOM 1421 C CA . VAL A 1 185 ? -25.308 -17.461 5.190 1.00 71.19 185 VAL A CA 1
ATOM 1422 C C . VAL A 1 185 ? -24.832 -18.326 6.359 1.00 71.19 185 VAL A C 1
ATOM 1424 O O . VAL A 1 185 ? -24.752 -19.545 6.243 1.00 71.19 185 VAL A O 1
ATOM 1427 N N . GLY A 1 186 ? -24.529 -17.686 7.489 1.00 75.00 186 GLY A N 1
ATOM 1428 C CA . GLY A 1 186 ? -24.019 -18.348 8.693 1.00 75.00 186 GLY A CA 1
ATOM 1429 C C . GLY A 1 186 ? -22.492 -18.396 8.817 1.00 75.00 186 GLY A C 1
ATOM 1430 O O . GLY A 1 186 ? -22.005 -18.852 9.845 1.00 75.00 186 GLY A O 1
ATOM 1431 N N . SER A 1 187 ? -21.740 -17.898 7.827 1.00 77.31 187 SER A N 1
ATOM 1432 C CA . SER A 1 187 ? -20.275 -17.763 7.893 1.00 77.31 187 SER A CA 1
ATOM 1433 C C . SER A 1 187 ? -19.811 -16.321 8.132 1.00 77.31 187 SER A C 1
ATOM 1435 O O . SER A 1 187 ? -18.620 -16.033 8.019 1.00 77.31 187 SER A O 1
ATOM 1437 N N . LEU A 1 188 ? -20.745 -15.394 8.362 1.00 75.94 188 LEU A N 1
ATOM 1438 C CA . LEU A 1 188 ? -20.438 -13.981 8.556 1.00 75.94 188 LEU A CA 1
ATOM 1439 C C . LEU A 1 188 ? -19.962 -13.721 9.994 1.00 75.94 188 LEU A C 1
ATOM 1441 O O . LEU A 1 188 ? -20.544 -14.279 10.926 1.00 75.94 188 LEU A O 1
ATOM 1445 N N . PRO A 1 189 ? -18.935 -12.874 10.174 1.00 78.88 189 PRO A N 1
ATOM 1446 C CA . PRO A 1 189 ? -18.469 -12.467 11.493 1.00 78.88 189 PRO A CA 1
ATOM 1447 C C . PRO A 1 189 ? -19.517 -11.646 12.253 1.00 78.88 189 PRO A C 1
ATOM 1449 O O . PRO A 1 189 ? -20.430 -11.060 11.665 1.00 78.88 189 PRO A O 1
ATOM 1452 N N . ASP A 1 190 ? -19.347 -11.580 13.573 1.00 79.81 190 ASP A N 1
ATOM 1453 C CA . ASP A 1 190 ? -20.228 -10.818 14.451 1.00 79.81 190 ASP A CA 1
ATOM 1454 C C . ASP A 1 190 ? -20.199 -9.317 14.124 1.00 79.81 190 ASP A C 1
ATOM 1456 O O . ASP A 1 190 ? -19.165 -8.725 13.787 1.00 79.81 190 ASP A O 1
ATOM 1460 N N . VAL A 1 191 ? -21.374 -8.696 14.241 1.00 82.50 191 VAL A N 1
ATOM 1461 C CA . VAL A 1 191 ? -21.586 -7.278 13.952 1.00 82.50 191 VAL A CA 1
ATOM 1462 C C . VAL A 1 191 ? -21.633 -6.494 15.258 1.00 82.50 191 VAL A C 1
ATOM 1464 O O . VAL A 1 191 ? -22.501 -6.716 16.104 1.00 82.50 191 VAL A O 1
ATOM 1467 N N . PHE A 1 192 ? -20.737 -5.520 15.394 1.00 83.69 192 PHE A N 1
ATOM 1468 C CA . PHE A 1 192 ? -20.604 -4.681 16.577 1.00 83.69 192 PHE A CA 1
ATOM 1469 C C . PHE A 1 192 ? -20.963 -3.220 16.275 1.00 83.69 192 PHE A C 1
ATOM 1471 O O . PHE A 1 192 ? -20.644 -2.666 15.223 1.00 83.69 192 PHE A O 1
ATOM 1478 N N . ILE A 1 193 ? -21.634 -2.578 17.231 1.00 86.00 193 ILE A N 1
ATOM 1479 C CA . ILE A 1 193 ? -21.942 -1.133 17.234 1.00 86.00 193 ILE A CA 1
ATOM 1480 C C . ILE A 1 193 ? -21.106 -0.366 18.267 1.00 86.00 193 ILE A C 1
ATOM 1482 O O . ILE A 1 193 ? -20.978 0.856 18.194 1.00 86.00 193 ILE A O 1
ATOM 1486 N N . GLU A 1 194 ? -20.525 -1.089 19.222 1.00 86.00 194 GLU A N 1
ATOM 1487 C CA . GLU A 1 194 ? -19.610 -0.575 20.231 1.00 86.00 194 GLU A CA 1
ATOM 1488 C C . GLU A 1 194 ? -18.326 -1.396 20.186 1.00 86.00 194 GLU A C 1
ATOM 1490 O O . GLU A 1 194 ? -18.375 -2.621 20.098 1.00 86.00 194 GLU A O 1
ATOM 1495 N N . LEU A 1 195 ? -17.187 -0.717 20.260 1.00 85.75 195 LEU A N 1
ATOM 1496 C CA . LEU A 1 195 ? -15.866 -1.331 20.247 1.00 85.75 195 LEU A CA 1
ATOM 1497 C C . LEU A 1 195 ? -15.053 -0.841 21.431 1.00 85.75 195 LEU A C 1
ATOM 1499 O O . LEU A 1 195 ? -15.098 0.336 21.792 1.00 85.75 195 LEU A O 1
ATOM 1503 N N . GLU A 1 196 ? -14.270 -1.744 22.004 1.00 85.38 196 GLU A N 1
ATOM 1504 C CA . GLU A 1 196 ? -13.237 -1.404 22.971 1.00 85.38 196 GLU A CA 1
ATOM 1505 C C . GLU A 1 196 ? -11.881 -1.571 22.297 1.00 85.38 196 GLU A C 1
ATOM 1507 O O . GLU A 1 196 ? -11.494 -2.672 21.915 1.00 85.38 196 GLU A O 1
ATOM 1512 N N . VAL A 1 197 ? -11.173 -0.458 22.118 1.00 82.38 197 VAL A N 1
ATOM 1513 C CA . VAL A 1 197 ? -9.842 -0.446 21.512 1.00 82.38 197 VAL A CA 1
ATOM 1514 C C . VAL A 1 197 ? -8.795 -0.147 22.571 1.00 82.38 197 VAL A C 1
ATOM 1516 O O . VAL A 1 197 ? -8.956 0.753 23.401 1.00 82.38 197 VAL A O 1
ATOM 1519 N N . THR A 1 198 ? -7.704 -0.906 22.542 1.00 77.88 198 THR A N 1
ATOM 1520 C CA . THR A 1 198 ? -6.498 -0.605 23.308 1.00 77.88 198 THR A CA 1
ATOM 1521 C C . THR A 1 198 ? -5.657 0.408 22.538 1.00 77.88 198 THR A C 1
ATOM 1523 O O . THR A 1 198 ? -5.274 0.189 21.391 1.00 77.88 198 THR A O 1
ATOM 1526 N N . GLY A 1 199 ? -5.383 1.548 23.165 1.00 64.25 199 GLY A N 1
ATOM 1527 C CA . GLY A 1 199 ? -4.587 2.635 22.618 1.00 64.25 199 GLY A CA 1
ATOM 1528 C C . GLY A 1 199 ? -3.118 2.249 22.516 1.00 64.25 199 GLY A C 1
ATOM 1529 O O . GLY A 1 199 ? -2.310 2.619 23.366 1.00 64.25 199 GLY A O 1
ATOM 1530 N N . VAL A 1 200 ? -2.754 1.530 21.458 1.00 50.06 200 VAL A N 1
ATOM 1531 C CA . VAL A 1 200 ? -1.354 1.398 21.062 1.00 50.06 200 VAL A CA 1
ATOM 1532 C C . VAL A 1 200 ? -0.942 2.743 20.475 1.00 50.06 200 VAL A C 1
ATOM 1534 O O . VAL A 1 200 ? -1.349 3.111 19.376 1.00 50.06 200 VAL A O 1
ATOM 1537 N N . ARG A 1 201 ? -0.176 3.518 21.246 1.00 52.38 201 ARG A N 1
ATOM 1538 C CA . ARG A 1 201 ? 0.458 4.745 20.758 1.00 52.38 201 ARG A CA 1
ATOM 1539 C C . ARG A 1 201 ? 1.362 4.360 19.591 1.00 52.38 201 ARG A C 1
ATOM 1541 O O . ARG A 1 201 ? 2.355 3.669 19.801 1.00 52.38 201 ARG A O 1
ATOM 1548 N N . THR A 1 202 ? 1.019 4.775 18.378 1.00 41.94 202 THR A N 1
ATOM 1549 C CA . THR A 1 202 ? 1.941 4.671 17.249 1.00 41.94 202 THR A CA 1
ATOM 1550 C C . THR A 1 202 ? 3.176 5.504 17.572 1.00 41.94 202 THR A C 1
ATOM 1552 O O . THR A 1 202 ? 3.066 6.629 18.063 1.00 41.94 202 THR A O 1
ATOM 1555 N N . SER A 1 203 ? 4.329 4.871 17.387 1.00 36.38 203 SER A N 1
ATOM 1556 C CA . SER A 1 203 ? 5.677 5.321 17.722 1.00 36.38 203 SER A CA 1
ATOM 1557 C C . SER A 1 203 ? 5.904 6.821 17.540 1.00 36.38 203 SER A C 1
ATOM 1559 O O . SER A 1 203 ? 5.544 7.397 16.517 1.00 36.38 203 SER A O 1
ATOM 1561 N N . GLU A 1 204 ? 6.562 7.423 18.532 1.00 37.12 204 GLU A N 1
ATOM 1562 C CA . GLU A 1 204 ? 7.095 8.783 18.504 1.00 37.12 204 GLU A CA 1
ATOM 1563 C C . GLU A 1 204 ? 8.057 8.965 17.317 1.00 37.12 204 GLU A C 1
ATOM 1565 O O . GLU A 1 204 ? 9.261 8.752 17.430 1.00 37.12 204 GLU A O 1
ATOM 1570 N N . THR A 1 205 ? 7.551 9.385 16.160 1.00 36.91 205 THR A N 1
ATOM 1571 C CA . THR A 1 205 ? 8.386 10.026 15.144 1.00 36.91 205 THR A CA 1
ATOM 1572 C C . THR A 1 205 ? 8.654 11.449 15.630 1.00 36.91 205 THR A C 1
ATOM 1574 O O . THR A 1 205 ? 7.730 12.252 15.751 1.00 36.91 205 THR A O 1
ATOM 1577 N N . GLU A 1 206 ? 9.918 11.757 15.936 1.00 40.41 206 GLU A N 1
ATOM 1578 C CA . GLU A 1 206 ? 10.411 12.932 16.686 1.00 40.41 206 GLU A CA 1
ATOM 1579 C C . GLU A 1 206 ? 10.002 14.339 16.183 1.00 40.41 206 GLU A C 1
ATOM 1581 O O . GLU A 1 206 ? 10.484 15.340 16.715 1.00 40.41 206 GLU A O 1
ATOM 1586 N N . ARG A 1 207 ? 9.119 14.491 15.187 1.00 40.59 207 ARG A N 1
ATOM 1587 C CA . ARG A 1 207 ? 8.651 15.810 14.716 1.00 40.59 207 ARG A CA 1
ATOM 1588 C C . ARG A 1 207 ? 7.166 15.920 14.364 1.00 40.59 207 ARG A C 1
ATOM 1590 O O . ARG A 1 207 ? 6.761 16.987 13.907 1.00 40.59 207 ARG A O 1
ATOM 1597 N N . ALA A 1 208 ? 6.342 14.905 14.625 1.00 39.78 208 ALA A N 1
ATOM 1598 C CA . ALA A 1 208 ? 4.891 15.069 14.557 1.00 39.78 208 ALA A CA 1
ATOM 1599 C C . ALA A 1 208 ? 4.376 15.553 15.922 1.00 39.78 208 ALA A C 1
ATOM 1601 O O . ALA A 1 208 ? 4.672 14.976 16.966 1.00 39.78 208 ALA A O 1
ATOM 1602 N N . SER A 1 209 ? 3.656 16.672 15.910 1.00 39.28 209 SER A N 1
ATOM 1603 C CA . SER A 1 209 ? 2.957 17.296 17.038 1.00 39.28 209 SER A CA 1
ATOM 1604 C C . SER A 1 209 ? 2.452 16.290 18.077 1.00 39.28 209 SER A C 1
ATOM 1606 O O . SER A 1 209 ? 1.755 15.345 17.723 1.00 39.28 209 SER A O 1
ATOM 1608 N N . ARG A 1 210 ? 2.775 16.531 19.360 1.00 41.78 210 ARG A N 1
ATOM 1609 C CA . ARG A 1 210 ? 2.276 15.780 20.529 1.00 41.78 210 ARG A CA 1
ATOM 1610 C C . ARG A 1 210 ? 0.817 15.363 20.319 1.00 41.78 210 ARG A C 1
ATOM 1612 O O . ARG A 1 210 ? -0.068 16.214 20.382 1.00 41.78 210 ARG A O 1
ATOM 1619 N N . VAL A 1 211 ? 0.580 14.073 20.092 1.00 58.34 211 VAL A N 1
ATOM 1620 C CA . VAL A 1 211 ? -0.773 13.529 19.949 1.00 58.34 211 VAL A CA 1
ATOM 1621 C C . VAL A 1 211 ? -1.523 13.784 21.258 1.00 58.34 211 VAL A C 1
ATOM 1623 O O . VAL A 1 211 ? -1.082 13.374 22.337 1.00 58.34 211 VAL A O 1
ATOM 1626 N N . SER A 1 212 ? -2.626 14.528 21.185 1.00 62.56 212 SER A N 1
ATOM 1627 C CA . SER A 1 212 ? -3.481 14.807 22.336 1.00 62.56 212 SER A CA 1
ATOM 1628 C C . SER A 1 212 ? -4.175 13.531 22.808 1.00 62.56 212 SER A C 1
ATOM 1630 O O . SER A 1 212 ? -4.542 12.673 22.009 1.00 62.56 212 SER A O 1
ATOM 1632 N N . LYS A 1 213 ? -4.363 13.394 24.125 1.00 70.94 213 LYS A N 1
ATOM 1633 C CA . LYS A 1 213 ? -5.136 12.277 24.686 1.00 70.94 213 LYS A CA 1
ATOM 1634 C C . LYS A 1 213 ? -6.581 12.344 24.185 1.00 70.94 213 LYS A C 1
ATOM 1636 O O . LYS A 1 213 ? -7.148 13.432 24.140 1.00 70.94 213 LYS A O 1
ATOM 1641 N N . LEU A 1 214 ? -7.155 11.176 23.893 1.00 75.75 214 LEU A N 1
ATOM 1642 C CA . LEU A 1 214 ? -8.549 11.010 23.470 1.00 75.75 214 LEU A CA 1
ATOM 1643 C C . LEU A 1 214 ? -9.505 11.681 24.466 1.00 75.75 214 LEU A C 1
ATOM 1645 O O . LEU A 1 214 ? -9.433 11.412 25.671 1.00 75.75 214 LEU A O 1
ATOM 1649 N N . ALA A 1 215 ? -10.408 12.525 23.969 1.00 79.00 215 ALA A N 1
ATOM 1650 C CA . ALA A 1 215 ? -11.408 13.200 24.786 1.00 79.00 215 ALA A CA 1
ATOM 1651 C C . ALA A 1 215 ? -12.771 12.498 24.703 1.00 79.00 215 ALA A C 1
ATOM 1653 O O . ALA A 1 215 ? -13.176 11.960 23.675 1.00 79.00 215 ALA A O 1
ATOM 1654 N N . LYS A 1 216 ? -13.529 12.515 25.806 1.00 83.56 216 LYS A N 1
ATOM 1655 C CA . LYS A 1 216 ? -14.905 12.000 25.804 1.00 83.56 216 LYS A CA 1
ATOM 1656 C C . LYS A 1 216 ? -15.777 12.851 24.872 1.00 83.56 216 LYS A C 1
ATOM 1658 O O . LYS A 1 216 ? -15.679 14.072 24.886 1.00 83.56 216 LYS A O 1
ATOM 1663 N N . ALA A 1 217 ? -16.670 12.193 24.135 1.00 83.00 217 ALA A N 1
ATOM 1664 C CA . ALA A 1 217 ? -17.555 12.767 23.119 1.00 83.00 217 ALA A CA 1
ATOM 1665 C C . ALA A 1 217 ? -16.853 13.335 21.871 1.00 83.00 217 ALA A C 1
ATOM 1667 O O . ALA A 1 217 ? -17.512 13.963 21.043 1.00 83.00 217 ALA A O 1
ATOM 1668 N N . GLU A 1 218 ? -15.558 13.070 21.701 1.00 84.56 218 GLU A N 1
ATOM 1669 C CA . GLU A 1 218 ? -14.835 13.351 20.464 1.00 84.56 218 GLU A CA 1
ATOM 1670 C C . GLU A 1 218 ? -15.301 12.416 19.339 1.00 84.56 218 GLU A C 1
ATOM 1672 O O . GLU A 1 218 ? -15.653 11.258 19.594 1.00 84.56 218 GLU A O 1
ATOM 1677 N N . ILE A 1 219 ? -15.337 12.934 18.108 1.00 84.75 219 ILE A N 1
ATOM 1678 C CA . ILE A 1 219 ? -15.671 12.162 16.908 1.00 84.75 219 ILE A CA 1
ATOM 1679 C C . ILE A 1 219 ? -14.369 11.812 16.198 1.00 84.75 219 ILE A C 1
ATOM 1681 O O . ILE A 1 219 ? -13.606 12.701 15.833 1.00 84.75 219 ILE A O 1
ATOM 1685 N N . LEU A 1 220 ? -14.138 10.521 15.992 1.00 85.38 220 LEU A N 1
ATOM 1686 C CA . LEU A 1 220 ? -12.923 9.979 15.398 1.00 85.38 220 LEU A CA 1
ATOM 1687 C C . LEU A 1 220 ? -13.281 9.076 14.230 1.00 85.38 220 LEU A C 1
ATOM 1689 O O . LEU A 1 220 ? -14.260 8.332 14.294 1.00 85.38 220 LEU A O 1
ATOM 1693 N N . MET A 1 221 ? -12.464 9.100 13.186 1.00 81.81 221 MET A N 1
ATOM 1694 C CA . MET A 1 221 ? -12.549 8.118 12.112 1.00 81.81 221 MET A CA 1
ATOM 1695 C C . MET A 1 221 ? -11.790 6.858 12.528 1.00 81.81 221 MET A C 1
ATOM 1697 O O . MET A 1 221 ? -10.633 6.939 12.935 1.00 81.81 221 MET A O 1
ATOM 1701 N N . VAL A 1 222 ? -12.451 5.706 12.448 1.00 82.31 222 VAL A N 1
ATOM 1702 C CA . VAL A 1 222 ? -11.888 4.402 12.810 1.00 82.31 222 VAL A CA 1
ATOM 1703 C C . VAL A 1 222 ? -11.915 3.512 11.581 1.00 82.31 222 VAL A C 1
ATOM 1705 O O . VAL A 1 222 ? -12.958 3.375 10.940 1.00 82.31 222 VAL A O 1
ATOM 1708 N N . ASN A 1 223 ? -10.773 2.892 11.291 1.00 77.69 223 ASN A N 1
ATOM 1709 C CA . ASN A 1 223 ? -10.646 1.892 10.240 1.00 77.69 223 ASN A CA 1
ATOM 1710 C C . ASN A 1 223 ? -10.549 0.503 10.875 1.00 77.69 223 ASN A C 1
ATOM 1712 O O . ASN A 1 223 ? -9.688 0.257 11.719 1.00 77.69 223 ASN A O 1
ATOM 1716 N N . ILE A 1 224 ? -11.458 -0.384 10.484 1.00 78.38 224 ILE A N 1
ATOM 1717 C CA . ILE A 1 224 ? -11.591 -1.759 10.967 1.00 78.38 224 ILE A CA 1
ATOM 1718 C C . ILE A 1 224 ? -11.488 -2.665 9.745 1.00 78.38 224 ILE A C 1
ATOM 1720 O O . ILE A 1 224 ? -12.422 -2.736 8.945 1.00 78.38 224 ILE A O 1
ATOM 1724 N N . GLY A 1 225 ? -10.344 -3.327 9.571 1.00 74.75 225 GLY A N 1
ATOM 1725 C CA . GLY A 1 225 ? -10.055 -4.071 8.343 1.00 74.75 225 GLY A CA 1
ATOM 1726 C C . GLY A 1 225 ? -10.140 -3.150 7.123 1.00 74.75 225 GLY A C 1
ATOM 1727 O O . GLY A 1 225 ? -9.390 -2.184 7.025 1.00 74.75 225 GLY A O 1
ATOM 1728 N N . SER A 1 226 ? -11.088 -3.421 6.225 1.00 69.38 226 SER A N 1
ATOM 1729 C CA . SER A 1 226 ? -11.375 -2.591 5.049 1.00 69.38 226 SER A CA 1
ATOM 1730 C C . SER A 1 226 ? -12.425 -1.499 5.281 1.00 69.38 226 SER A C 1
ATOM 1732 O O . SER A 1 226 ? -12.709 -0.752 4.348 1.00 69.38 226 SER A O 1
ATOM 1734 N N . MET A 1 227 ? -13.065 -1.431 6.456 1.00 76.44 227 MET A N 1
ATOM 1735 C CA . MET A 1 227 ? -14.181 -0.526 6.754 1.00 76.44 227 MET A CA 1
ATOM 1736 C C . MET A 1 227 ? -13.744 0.728 7.497 1.00 76.44 227 MET A C 1
ATOM 1738 O O . MET A 1 227 ? -13.262 0.657 8.620 1.00 76.44 227 MET A O 1
ATOM 1742 N N . SER A 1 228 ? -14.026 1.888 6.907 1.00 77.88 228 SER A N 1
ATOM 1743 C CA . SER A 1 228 ? -13.841 3.201 7.523 1.00 77.88 228 SER A CA 1
ATOM 1744 C C . SER A 1 228 ? -15.178 3.763 8.004 1.00 77.88 228 SER A C 1
ATOM 1746 O O . SER A 1 228 ? -16.092 3.955 7.199 1.00 77.88 228 SER A O 1
ATOM 1748 N N . THR A 1 229 ? -15.305 4.059 9.297 1.00 84.44 229 THR A N 1
ATOM 1749 C CA . THR A 1 229 ? -16.522 4.662 9.858 1.00 84.44 229 THR A CA 1
ATOM 1750 C C . THR A 1 229 ? -16.215 5.724 10.907 1.00 84.44 229 THR A C 1
ATOM 1752 O O . THR A 1 229 ? -15.159 5.729 11.540 1.00 84.44 229 THR A O 1
ATOM 1755 N N . GLY A 1 230 ? -17.154 6.649 11.092 1.00 87.19 230 GLY A N 1
ATOM 1756 C CA . GLY A 1 230 ? -17.118 7.590 12.200 1.00 87.19 230 GLY A CA 1
ATOM 1757 C C . GLY A 1 230 ? -17.434 6.882 13.516 1.00 87.19 230 GLY A C 1
ATOM 1758 O O . GLY A 1 230 ? -18.271 5.984 13.591 1.00 87.19 230 GLY A O 1
ATOM 1759 N N . SER A 1 231 ? -16.783 7.308 14.586 1.00 88.56 231 SER A N 1
ATOM 1760 C CA . SER A 1 231 ? -17.032 6.811 15.931 1.00 88.56 231 SER A CA 1
ATOM 1761 C C . SER A 1 231 ? -17.042 7.957 16.928 1.00 88.56 231 SER A C 1
ATOM 1763 O O . SE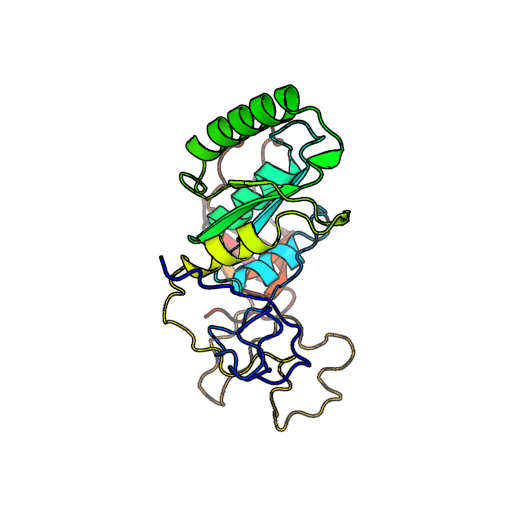R A 1 231 ? -16.398 8.983 16.721 1.00 88.56 231 SER A O 1
ATOM 1765 N N . ARG A 1 232 ? -17.782 7.790 18.020 1.00 89.94 232 ARG A N 1
ATOM 1766 C CA . ARG A 1 232 ? -17.806 8.709 19.152 1.00 89.94 232 ARG A CA 1
ATOM 1767 C C . ARG A 1 232 ? -17.172 8.048 20.365 1.00 89.94 232 ARG A C 1
ATOM 1769 O O . ARG A 1 232 ? -17.553 6.940 20.738 1.00 89.94 232 ARG A O 1
ATOM 1776 N N . VAL A 1 233 ? -16.269 8.755 21.035 1.00 88.25 233 VAL A N 1
ATOM 1777 C CA . VAL A 1 233 ? -15.647 8.274 22.275 1.00 88.25 233 VAL A CA 1
ATOM 1778 C C . VAL A 1 233 ? -16.654 8.339 23.429 1.00 88.25 233 VAL A C 1
ATOM 1780 O O . VAL A 1 233 ? -17.040 9.421 23.876 1.00 88.25 233 VAL A O 1
ATOM 1783 N N . VAL A 1 234 ? -17.079 7.185 23.944 1.00 89.75 234 VAL A N 1
ATOM 1784 C CA . VAL A 1 234 ? -18.044 7.081 25.055 1.00 89.75 234 VAL A CA 1
ATOM 1785 C C . VAL A 1 234 ? -17.335 7.150 26.403 1.00 89.75 234 VAL A C 1
ATOM 1787 O O . VAL A 1 234 ? -17.779 7.850 27.318 1.00 89.75 234 VAL A O 1
ATOM 1790 N N . ALA A 1 235 ? -16.219 6.438 26.535 1.00 85.56 235 ALA A N 1
ATOM 1791 C CA . ALA A 1 235 ? -15.422 6.402 27.751 1.00 85.56 235 ALA A CA 1
ATOM 1792 C C . ALA A 1 235 ? -13.952 6.147 27.419 1.00 85.56 235 ALA A C 1
ATOM 1794 O O . ALA A 1 235 ? -13.641 5.402 26.496 1.00 85.56 235 ALA A O 1
ATOM 1795 N N . VAL A 1 236 ? -13.055 6.737 28.206 1.00 83.62 236 VAL A N 1
ATOM 1796 C CA . VAL A 1 236 ? -11.613 6.474 28.146 1.00 83.62 236 VAL A CA 1
ATOM 1797 C C . VAL A 1 236 ? -11.172 6.079 29.547 1.00 83.62 236 VAL A C 1
ATOM 1799 O O . VAL A 1 236 ? -11.430 6.809 30.507 1.00 83.62 236 VAL A O 1
ATOM 1802 N N . LYS A 1 237 ? -10.548 4.909 29.679 1.00 82.62 237 LYS A N 1
ATOM 1803 C CA . LYS A 1 237 ? -10.052 4.372 30.945 1.00 82.62 237 LYS A CA 1
ATOM 1804 C C . LYS A 1 237 ? -8.639 3.835 30.734 1.00 82.62 237 LYS A C 1
ATOM 1806 O O . LYS A 1 237 ? -8.462 2.784 30.132 1.00 82.62 237 LYS A O 1
ATOM 1811 N N . ASN A 1 2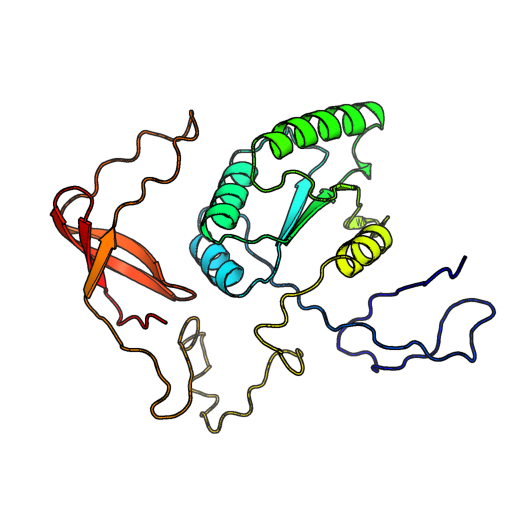38 ? -7.640 4.536 31.269 1.00 79.38 238 ASN A N 1
ATOM 1812 C CA . ASN A 1 238 ? -6.219 4.243 31.040 1.00 79.38 238 ASN A CA 1
ATOM 1813 C C . ASN A 1 238 ? -5.911 4.143 29.533 1.00 79.38 238 ASN A C 1
ATOM 1815 O O . ASN A 1 238 ? -6.085 5.134 28.829 1.00 79.38 238 ASN A O 1
ATOM 1819 N N . ASP A 1 239 ? -5.511 2.959 29.062 1.00 78.31 239 ASP A N 1
ATOM 1820 C CA . ASP A 1 239 ? -5.201 2.668 27.659 1.00 78.31 239 ASP A CA 1
ATOM 1821 C C . ASP A 1 239 ? -6.372 2.008 26.911 1.00 78.31 239 ASP A C 1
ATOM 1823 O O . ASP A 1 239 ? -6.199 1.563 25.786 1.00 78.31 239 ASP A O 1
ATOM 1827 N N . LEU A 1 240 ? -7.564 1.924 27.506 1.00 80.56 240 LEU A N 1
ATOM 1828 C CA . LEU A 1 240 ? -8.774 1.419 26.851 1.00 80.56 240 LEU A CA 1
ATOM 1829 C C . LEU A 1 240 ? -9.706 2.579 26.499 1.00 80.56 240 LEU A C 1
ATOM 1831 O O . LEU A 1 240 ? -10.047 3.400 27.357 1.00 80.56 240 LEU A O 1
ATOM 1835 N N . ALA A 1 241 ? -10.160 2.626 25.251 1.00 84.75 241 ALA A N 1
ATOM 1836 C CA . ALA A 1 241 ? -11.190 3.550 24.801 1.00 84.75 241 ALA A CA 1
ATOM 1837 C C . ALA A 1 241 ? -12.408 2.770 24.305 1.00 84.75 241 ALA A C 1
ATOM 1839 O O . ALA A 1 241 ? -12.295 1.887 23.457 1.00 84.75 241 ALA A O 1
ATOM 1840 N N . LYS A 1 242 ? -13.580 3.125 24.833 1.00 87.56 242 LYS A N 1
ATOM 1841 C CA . LYS A 1 242 ? -14.865 2.618 24.366 1.00 87.56 242 LYS A CA 1
ATOM 1842 C C . LYS A 1 242 ? -15.426 3.575 23.322 1.00 87.56 242 LYS A C 1
ATOM 1844 O O . LYS A 1 242 ? -15.691 4.744 23.623 1.00 87.56 242 LYS A O 1
ATOM 1849 N N . LEU A 1 243 ? -15.595 3.070 22.110 1.00 89.25 243 LEU A N 1
ATOM 1850 C CA . LEU A 1 243 ? -16.036 3.797 20.930 1.00 89.25 243 LEU A CA 1
ATOM 1851 C C . LEU A 1 243 ? -17.421 3.306 20.517 1.00 89.25 243 LEU A C 1
ATOM 1853 O O . LEU A 1 243 ? -17.666 2.106 20.454 1.00 89.25 243 LEU A O 1
ATOM 1857 N N . GLN A 1 244 ? -18.319 4.236 20.218 1.00 89.69 244 GLN A N 1
ATOM 1858 C CA . GLN A 1 244 ? -19.617 3.946 19.618 1.00 89.69 244 GLN A CA 1
ATOM 1859 C C . GLN A 1 244 ? -19.561 4.312 18.140 1.00 89.69 244 GLN A C 1
ATOM 1861 O O . GLN A 1 244 ? -19.294 5.466 17.805 1.00 89.69 244 GLN A O 1
ATOM 1866 N N . LEU A 1 245 ? -19.796 3.345 17.262 1.00 89.19 245 LEU A N 1
ATOM 1867 C CA . LEU A 1 245 ? -19.746 3.562 15.822 1.00 89.19 245 LEU A CA 1
ATOM 1868 C C . LEU A 1 245 ? -21.020 4.248 15.320 1.00 89.19 245 LEU A C 1
ATOM 1870 O O . LEU A 1 245 ? -22.113 4.002 15.830 1.00 89.19 245 LEU A O 1
ATOM 1874 N N . THR A 1 246 ? -20.900 5.079 14.284 1.00 86.94 246 THR A N 1
ATOM 1875 C CA . THR A 1 246 ? -22.069 5.634 13.585 1.00 86.94 246 THR A CA 1
ATOM 1876 C C . THR A 1 246 ? -22.703 4.632 12.624 1.00 86.94 246 THR A C 1
ATOM 1878 O O . THR A 1 246 ? -23.900 4.715 12.363 1.00 86.94 246 THR A O 1
ATOM 1881 N N . SER A 1 247 ? -21.918 3.679 12.112 1.00 82.44 247 SER A N 1
ATOM 1882 C CA . SER A 1 247 ? -22.397 2.536 11.329 1.00 82.44 247 SER A CA 1
ATOM 1883 C C . SER A 1 247 ? -21.920 1.234 11.961 1.00 82.44 247 SER A C 1
ATOM 1885 O O . SER A 1 247 ? -20.806 1.169 12.472 1.00 82.44 247 SER A O 1
ATOM 1887 N N . SER A 1 248 ? -22.741 0.190 11.910 1.00 80.06 248 SER A N 1
ATOM 1888 C CA . SER A 1 248 ? -22.358 -1.136 12.397 1.00 80.06 248 SER A CA 1
ATOM 1889 C C . SER A 1 248 ? -21.135 -1.669 11.649 1.00 80.06 248 SER A C 1
ATOM 1891 O O . SER A 1 248 ? -21.088 -1.580 10.421 1.00 80.06 248 SER A O 1
ATOM 1893 N N . GLY A 1 249 ? -20.171 -2.220 12.385 1.00 74.25 249 GLY A N 1
ATOM 1894 C CA . GLY A 1 249 ? -18.952 -2.803 11.839 1.00 74.25 249 GLY A CA 1
ATOM 1895 C C . GLY A 1 249 ? -18.884 -4.305 12.037 1.00 74.25 249 GLY A C 1
ATOM 1896 O O . GLY A 1 249 ? -19.367 -4.817 13.040 1.00 74.25 249 GLY A O 1
ATOM 1897 N N . CYS A 1 250 ? -18.266 -4.999 11.088 1.00 68.19 250 CYS A N 1
ATOM 1898 C CA . CYS A 1 250 ? -17.950 -6.419 11.210 1.00 68.19 250 CYS A CA 1
ATOM 1899 C C . CYS A 1 250 ? -16.476 -6.563 11.601 1.00 68.19 250 CYS A C 1
ATOM 1901 O O . CYS A 1 250 ? -15.630 -5.857 11.050 1.00 68.19 250 CYS A O 1
ATOM 1903 N N . THR A 1 251 ? -16.156 -7.471 12.521 1.00 66.19 251 THR A N 1
ATOM 1904 C CA . THR A 1 251 ? -14.766 -7.787 12.890 1.00 66.19 251 THR A CA 1
ATOM 1905 C C . THR A 1 251 ? -14.503 -9.266 12.631 1.00 66.19 251 THR A C 1
ATOM 1907 O O . THR A 1 251 ? -15.172 -10.099 13.239 1.00 66.19 251 THR A O 1
ATOM 1910 N N . SER A 1 252 ? -13.566 -9.588 11.735 1.00 53.47 252 SER A N 1
ATOM 1911 C CA . SER A 1 252 ? -13.078 -10.961 11.514 1.00 53.47 252 SER A CA 1
ATOM 1912 C C . SER A 1 252 ? -11.939 -11.314 12.458 1.00 53.47 252 SER A C 1
ATOM 1914 O O . SER A 1 252 ? -11.044 -10.445 12.586 1.00 53.47 252 SER A O 1
#